Protein AF-A0A194VU53-F1 (afdb_monomer)

Secondary structure (DSSP, 8-state):
-----HHHHHTT-SEEEEETTEEEEEE---TTSSBHHHHHHHHHHHEE--PPTT-EEEEEE--SS------EE--TT--SBPPPPSS-EEEEEEEE-TTT---SS---TT-TTEEEPP-PEEP--GGGS-TTPPP---TTSPPP---------------------------TTS--PPPPP---HHHHHHHHHHHHHHHHH-TT-TTTTS-TTTS--B-SSTTSB-TT-----SSPPP-

Foldseek 3Di:
DPDCDPVNVVVQFLEFEDQPPDGPDGDQDDDQPDFLLRVLVVCVQFFDFDDDPQKFKWWAWPDPDPPFDAIGTSDNPGSHGDDHDPGHTYTYIWIFHPVQDPDPGHDDCPRPRTGGGDNTDTDPDVVPDDVVDDDPDPPPDDDDDDPDDDDDDDDDDDDDDDDDDDDPDCDPPDPPDPDPDDDDPVVVVVCVVCVLVCLLVVPPDPDSQADPPPRDQHRPDPDGHHPPDDDDDPDDDDD

Radius of gyration: 28.96 Å; Cα contacts (8 Å, |Δi|>4): 280; chains: 1; bounding box: 75×40×83 Å

Sequence (239 aa):
MTTITGAARSNSWNVQLFIENKAIAGVFQRSDLLTIADLAHELDLCFIIDKSDGWQMALLPRATEPADRSLIILDHQGETPLPTPSKVDQYTLVFHSSSQCKTRGRHTLEDSCIRYMETPARRADPRYLEIGEQSPAFQGVPPMRKKRRSSSSSTKSWNSSPSSPAKMDDNPDEPRLPRPDIIHPEQARRLINDFRDNVSASPGTLYTNTCVFTGQGRSWFSGGPGPGLQAAHIIPRIH

Structure (mmCIF, N/CA/C/O backbone):
data_AF-A0A194VU53-F1
#
_entry.id   AF-A0A194VU53-F1
#
loop_
_atom_site.group_PDB
_atom_site.id
_atom_site.type_symbol
_atom_site.label_atom_id
_atom_site.label_alt_id
_atom_site.label_comp_id
_atom_site.label_asym_id
_atom_site.label_entity_id
_atom_site.label_seq_id
_atom_site.pdbx_PDB_ins_code
_atom_site.Cartn_x
_atom_site.Cartn_y
_atom_site.Cartn_z
_atom_site.occupancy
_atom_site.B_iso_or_equiv
_atom_site.auth_seq_id
_atom_site.auth_comp_id
_atom_site.auth_asym_id
_atom_site.auth_atom_id
_atom_site.pdbx_PDB_model_num
ATOM 1 N N . MET A 1 1 ? 20.413 0.441 -19.838 1.00 46.75 1 MET A N 1
ATOM 2 C CA . MET A 1 1 ? 19.170 -0.084 -19.226 1.00 46.75 1 MET A CA 1
ATOM 3 C C . MET A 1 1 ? 18.707 0.927 -18.189 1.00 46.75 1 MET A C 1
ATOM 5 O O . MET A 1 1 ? 19.362 1.055 -17.166 1.00 46.75 1 MET A O 1
ATOM 9 N N . THR A 1 2 ? 17.653 1.694 -18.467 1.00 48.66 2 THR A N 1
ATOM 10 C CA . THR A 1 2 ? 17.062 2.638 -17.508 1.00 48.66 2 THR A CA 1
ATOM 11 C C . THR A 1 2 ? 16.228 1.861 -16.486 1.00 48.66 2 THR A C 1
ATOM 13 O O . THR A 1 2 ? 15.141 1.360 -16.782 1.00 48.66 2 THR A O 1
ATOM 16 N N . THR A 1 3 ? 16.792 1.671 -15.294 1.00 59.12 3 THR A N 1
ATOM 17 C CA . THR A 1 3 ? 16.160 0.970 -14.171 1.00 59.12 3 THR A CA 1
ATOM 18 C C . THR A 1 3 ? 14.941 1.759 -13.697 1.00 59.12 3 THR A C 1
ATOM 20 O O . THR A 1 3 ? 15.029 2.968 -13.486 1.00 59.12 3 THR A O 1
ATOM 23 N N . ILE A 1 4 ? 13.789 1.096 -13.525 1.00 63.75 4 ILE A N 1
ATOM 24 C CA . ILE A 1 4 ? 12.622 1.737 -12.903 1.00 63.75 4 ILE A CA 1
ATOM 25 C C . ILE A 1 4 ? 13.024 2.131 -11.482 1.00 63.75 4 ILE A C 1
ATOM 27 O O . ILE A 1 4 ? 13.312 1.267 -10.652 1.00 63.75 4 ILE A O 1
ATOM 31 N N . THR A 1 5 ? 13.049 3.433 -11.210 1.00 75.56 5 THR A N 1
ATOM 32 C CA . THR A 1 5 ? 13.445 3.952 -9.902 1.00 75.56 5 THR A CA 1
ATOM 33 C C . THR A 1 5 ? 12.379 3.642 -8.851 1.00 75.56 5 THR A C 1
ATOM 35 O O . THR A 1 5 ? 11.196 3.467 -9.159 1.00 75.56 5 THR A O 1
ATOM 38 N N . GLY A 1 6 ? 12.778 3.614 -7.576 1.00 73.88 6 GLY A N 1
ATOM 39 C CA . GLY A 1 6 ? 11.829 3.497 -6.464 1.00 73.88 6 GLY A CA 1
ATOM 40 C C . GLY A 1 6 ? 10.747 4.585 -6.495 1.00 73.88 6 GLY A C 1
ATOM 41 O O . GLY A 1 6 ? 9.581 4.281 -6.268 1.00 73.88 6 GLY A O 1
ATOM 42 N N . ALA A 1 7 ? 11.112 5.814 -6.877 1.00 74.94 7 ALA A N 1
ATOM 43 C CA . ALA A 1 7 ? 10.181 6.936 -7.005 1.00 74.94 7 ALA A CA 1
ATOM 44 C C . ALA A 1 7 ? 9.135 6.723 -8.116 1.00 74.94 7 ALA A C 1
ATOM 46 O O . ALA A 1 7 ? 7.951 7.003 -7.931 1.00 74.94 7 ALA A O 1
ATOM 47 N N . ALA A 1 8 ? 9.546 6.178 -9.266 1.00 75.31 8 ALA A N 1
ATOM 48 C CA . ALA A 1 8 ? 8.608 5.842 -10.335 1.00 75.31 8 ALA A CA 1
ATOM 49 C C . ALA A 1 8 ? 7.615 4.752 -9.891 1.00 75.31 8 ALA A C 1
ATOM 51 O O . ALA A 1 8 ? 6.427 4.843 -10.196 1.00 75.31 8 ALA A O 1
ATOM 52 N N . ARG A 1 9 ? 8.079 3.757 -9.118 1.00 77.12 9 ARG A N 1
ATOM 53 C CA . ARG A 1 9 ? 7.207 2.726 -8.530 1.00 77.12 9 ARG A CA 1
ATOM 54 C C . ARG A 1 9 ? 6.243 3.304 -7.497 1.00 77.12 9 ARG A C 1
ATOM 56 O O . ARG A 1 9 ? 5.062 2.976 -7.557 1.00 77.12 9 ARG A O 1
ATOM 63 N N . SER A 1 10 ? 6.692 4.189 -6.607 1.00 83.19 10 SER A N 1
ATOM 64 C CA . SER A 1 10 ? 5.806 4.790 -5.599 1.00 83.19 10 SER A CA 1
ATOM 65 C C . SER A 1 10 ? 4.709 5.658 -6.208 1.00 83.19 10 SER A C 1
ATOM 67 O O . SER A 1 10 ? 3.580 5.659 -5.728 1.00 83.19 10 SER A O 1
ATOM 69 N N . ASN A 1 11 ? 5.002 6.327 -7.326 1.00 83.75 11 ASN A N 1
ATOM 70 C CA . ASN A 1 11 ? 4.001 7.087 -8.080 1.00 83.75 11 ASN A CA 1
ATOM 71 C C . ASN A 1 11 ? 2.947 6.194 -8.749 1.00 83.75 11 ASN A C 1
ATOM 73 O O . ASN A 1 11 ? 1.940 6.701 -9.231 1.00 83.75 11 ASN A O 1
ATOM 77 N N . SER A 1 12 ? 3.171 4.876 -8.784 1.00 84.44 12 SER A N 1
ATOM 78 C CA . SER A 1 12 ? 2.238 3.901 -9.340 1.00 84.44 12 SER A CA 1
ATOM 79 C C . SER A 1 12 ? 1.333 3.228 -8.294 1.00 84.44 12 SER A C 1
ATOM 81 O O . SER A 1 12 ? 0.576 2.327 -8.646 1.00 84.44 12 SER A O 1
ATOM 83 N N . TRP A 1 13 ? 1.350 3.659 -7.033 1.00 93.00 13 TRP A N 1
ATOM 84 C CA . TRP A 1 13 ? 0.422 3.157 -6.016 1.00 93.00 13 TRP A CA 1
ATOM 85 C C . TRP A 1 13 ? -0.923 3.882 -6.048 1.00 93.00 13 TRP A C 1
ATOM 87 O O . TRP A 1 13 ? -0.969 5.100 -5.880 1.00 93.00 13 TRP A O 1
ATOM 97 N N . ASN A 1 14 ? -2.018 3.135 -6.185 1.00 93.56 14 ASN A N 1
ATOM 98 C CA . ASN A 1 14 ? -3.373 3.665 -5.997 1.00 93.56 14 ASN A CA 1
ATOM 99 C C . ASN A 1 14 ? -3.932 3.373 -4.590 1.00 93.56 14 ASN A C 1
ATOM 101 O O . ASN A 1 14 ? -4.956 3.935 -4.217 1.00 93.56 14 ASN A O 1
ATOM 105 N N . VAL A 1 15 ? -3.237 2.563 -3.787 1.00 95.19 15 VAL A N 1
ATOM 106 C CA . VAL A 1 15 ? -3.469 2.408 -2.347 1.00 95.19 15 VAL A CA 1
ATOM 107 C C . VAL A 1 15 ? -2.199 2.828 -1.615 1.00 95.19 15 VAL A C 1
ATOM 109 O O . VAL A 1 15 ? -1.142 2.223 -1.794 1.00 95.19 15 VAL A O 1
ATOM 112 N N . GLN A 1 16 ? -2.288 3.875 -0.800 1.00 95.94 16 GLN A N 1
ATOM 113 C CA . GLN A 1 16 ? -1.155 4.438 -0.067 1.00 95.94 16 GLN A CA 1
ATOM 114 C C . GLN A 1 16 ? -1.308 4.211 1.434 1.00 95.94 16 GLN A C 1
ATOM 116 O O . GLN A 1 16 ? -2.352 4.510 2.015 1.00 95.94 16 GLN A O 1
ATOM 121 N N . LEU A 1 17 ? -0.242 3.716 2.061 1.00 96.88 17 LEU A N 1
ATOM 122 C CA . LEU A 1 17 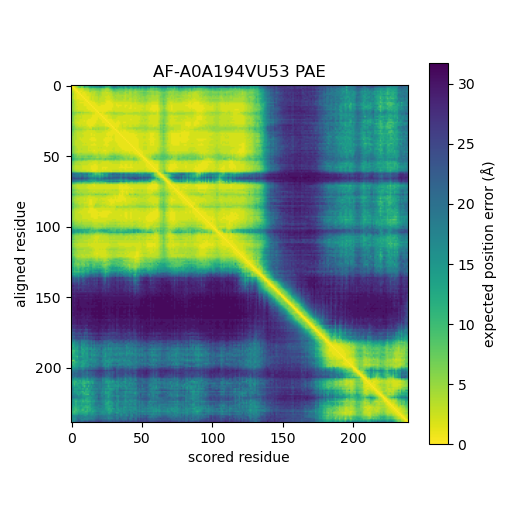? -0.197 3.402 3.483 1.00 96.88 17 LEU A CA 1
ATOM 123 C C . LEU A 1 17 ? 0.667 4.428 4.208 1.00 96.88 17 LEU A C 1
ATOM 125 O O . LEU A 1 17 ? 1.842 4.630 3.880 1.00 96.88 17 LEU A O 1
ATOM 129 N N . PHE A 1 18 ? 0.077 5.070 5.203 1.00 96.81 18 PHE A N 1
ATOM 130 C CA . PHE A 1 18 ? 0.683 6.136 5.977 1.00 96.81 18 PHE A CA 1
ATOM 131 C C . PHE A 1 18 ? 0.889 5.713 7.418 1.00 96.81 18 PHE A C 1
ATOM 133 O O . PHE A 1 18 ? 0.049 5.045 8.010 1.00 96.81 18 PHE A O 1
ATOM 140 N N . ILE A 1 19 ? 1.979 6.192 7.995 1.00 95.12 19 ILE A N 1
ATOM 141 C CA . ILE A 1 19 ? 2.106 6.338 9.438 1.00 95.12 19 ILE A CA 1
ATOM 142 C C . ILE A 1 19 ? 2.206 7.834 9.687 1.00 95.12 19 ILE A C 1
ATOM 144 O O . ILE A 1 19 ? 3.014 8.518 9.050 1.00 95.12 19 ILE A O 1
ATOM 148 N N . GLU A 1 20 ? 1.317 8.347 10.535 1.00 89.88 20 GLU A N 1
ATOM 149 C CA . GLU A 1 20 ? 1.105 9.784 10.714 1.00 89.88 20 GLU A CA 1
ATOM 150 C C . GLU A 1 20 ? 0.852 10.478 9.357 1.00 89.88 20 GLU A C 1
ATOM 152 O O . GLU A 1 20 ? -0.153 10.227 8.689 1.00 89.88 20 GLU A O 1
ATOM 157 N N . ASN A 1 21 ? 1.783 11.325 8.910 1.00 91.44 21 ASN A N 1
ATOM 158 C CA . ASN A 1 21 ? 1.706 12.063 7.651 1.00 91.44 21 ASN A CA 1
ATOM 159 C C . ASN A 1 21 ? 2.696 11.576 6.587 1.00 91.44 21 ASN A C 1
ATOM 161 O O . ASN A 1 21 ? 2.792 12.180 5.519 1.00 91.44 21 ASN A O 1
ATOM 165 N N . LYS A 1 22 ? 3.413 10.477 6.837 1.00 93.69 22 LYS A N 1
ATOM 166 C CA . LYS A 1 22 ? 4.425 9.945 5.923 1.00 93.69 22 LYS A CA 1
ATOM 167 C C . LYS A 1 22 ? 3.933 8.669 5.249 1.00 93.69 22 LYS A C 1
ATOM 169 O O . LYS A 1 22 ? 3.609 7.696 5.922 1.00 93.69 22 LYS A O 1
ATOM 174 N N . ALA A 1 23 ? 3.921 8.659 3.916 1.00 94.25 23 ALA A N 1
ATOM 175 C CA . ALA A 1 23 ? 3.690 7.436 3.153 1.00 94.25 23 ALA A CA 1
ATOM 176 C C . ALA A 1 23 ? 4.887 6.495 3.350 1.00 94.25 23 ALA A C 1
ATOM 178 O O . ALA A 1 23 ? 6.022 6.847 3.016 1.00 94.25 23 ALA A O 1
ATOM 179 N N . ILE A 1 24 ? 4.645 5.317 3.919 1.00 94.31 24 ILE A N 1
ATOM 180 C CA . ILE A 1 24 ? 5.694 4.329 4.210 1.00 94.31 24 ILE A CA 1
ATOM 181 C C . ILE A 1 24 ? 5.736 3.199 3.180 1.00 94.31 24 ILE A C 1
ATOM 183 O O . ILE A 1 24 ? 6.808 2.642 2.926 1.00 94.31 24 ILE A O 1
ATOM 187 N N . ALA A 1 25 ? 4.585 2.900 2.578 1.00 95.31 25 ALA A N 1
ATOM 188 C CA . ALA A 1 25 ? 4.371 1.831 1.618 1.00 95.31 25 ALA A CA 1
ATOM 189 C C . ALA A 1 25 ? 3.144 2.141 0.750 1.00 95.31 25 ALA A C 1
ATOM 191 O O . ALA A 1 25 ? 2.360 3.050 1.036 1.00 95.31 25 ALA A O 1
ATOM 192 N N . GLY A 1 26 ? 2.961 1.355 -0.298 1.00 95.44 26 GLY A N 1
ATOM 193 C CA . GLY A 1 26 ? 1.752 1.379 -1.097 1.00 95.44 26 GLY A CA 1
ATOM 194 C C . GLY A 1 26 ? 1.740 0.236 -2.091 1.00 95.44 26 GLY A C 1
ATOM 195 O O . GLY A 1 26 ? 2.761 -0.411 -2.336 1.00 95.44 26 GLY A O 1
ATOM 196 N N . VAL A 1 27 ? 0.561 -0.014 -2.637 1.00 95.44 27 VAL A N 1
ATOM 197 C CA . VAL A 1 27 ? 0.327 -1.068 -3.618 1.00 95.44 27 VAL A CA 1
ATOM 198 C C . VAL A 1 27 ? -0.518 -0.536 -4.764 1.00 95.44 27 VAL A C 1
ATOM 200 O O . VAL A 1 27 ? -1.186 0.498 -4.662 1.00 95.44 27 VAL A O 1
ATOM 203 N N . PHE A 1 28 ? -0.455 -1.245 -5.885 1.00 93.44 28 PHE A N 1
ATOM 204 C CA . PHE A 1 28 ? -1.407 -1.074 -6.966 1.00 93.44 28 PHE A CA 1
ATOM 205 C C . PHE A 1 28 ? -2.457 -2.179 -6.858 1.00 93.44 28 PHE A C 1
ATOM 207 O O . PHE A 1 28 ? -2.117 -3.349 -7.006 1.00 93.44 28 PHE A O 1
ATOM 214 N N . GLN A 1 29 ? -3.709 -1.806 -6.610 1.00 94.25 29 GLN A N 1
ATOM 215 C CA . GLN A 1 29 ? -4.839 -2.721 -6.511 1.00 94.25 29 GLN A CA 1
ATOM 216 C C . GLN A 1 29 ? -5.796 -2.540 -7.686 1.00 94.25 29 GLN A C 1
ATOM 218 O O . GLN A 1 29 ? -6.222 -1.425 -7.995 1.00 94.25 29 GLN A O 1
ATOM 223 N N . ARG A 1 30 ? -6.161 -3.646 -8.334 1.00 93.25 30 ARG A N 1
ATOM 224 C CA . ARG A 1 30 ? -7.159 -3.675 -9.406 1.00 93.25 30 ARG A CA 1
ATOM 225 C C . ARG A 1 30 ? -7.928 -4.987 -9.353 1.00 93.25 30 ARG A C 1
ATOM 227 O O . ARG A 1 30 ? -7.308 -6.043 -9.369 1.00 93.25 30 ARG A O 1
ATOM 234 N N . SER A 1 31 ? -9.254 -4.904 -9.387 1.00 92.38 31 SER A N 1
ATOM 235 C CA . SER A 1 31 ? -10.133 -6.071 -9.271 1.00 92.38 31 SER A CA 1
ATOM 236 C C . SER A 1 31 ? -9.829 -6.853 -7.980 1.00 92.38 31 SER A C 1
ATOM 238 O O . SER A 1 31 ? -9.936 -6.291 -6.892 1.00 92.38 31 SER A O 1
ATOM 240 N N . ASP A 1 32 ? -9.439 -8.116 -8.102 1.00 92.81 32 ASP A N 1
ATOM 241 C CA . ASP A 1 32 ? -9.110 -9.078 -7.051 1.00 92.81 32 ASP A CA 1
ATOM 242 C C . ASP A 1 32 ? -7.605 -9.404 -7.008 1.00 92.81 32 ASP A C 1
ATOM 244 O O . ASP A 1 32 ? -7.214 -10.455 -6.515 1.00 92.81 32 ASP A O 1
ATOM 248 N N . LEU A 1 33 ? -6.753 -8.503 -7.521 1.00 93.00 33 LEU A N 1
ATOM 249 C CA . LEU A 1 33 ? -5.312 -8.744 -7.665 1.00 93.00 33 LEU A CA 1
ATOM 250 C C . LEU A 1 33 ? -4.608 -9.090 -6.345 1.00 93.00 33 LEU A C 1
ATOM 252 O O . LEU A 1 33 ? -3.782 -9.996 -6.329 1.00 93.00 33 LEU A O 1
ATOM 256 N N . LEU A 1 34 ? -4.885 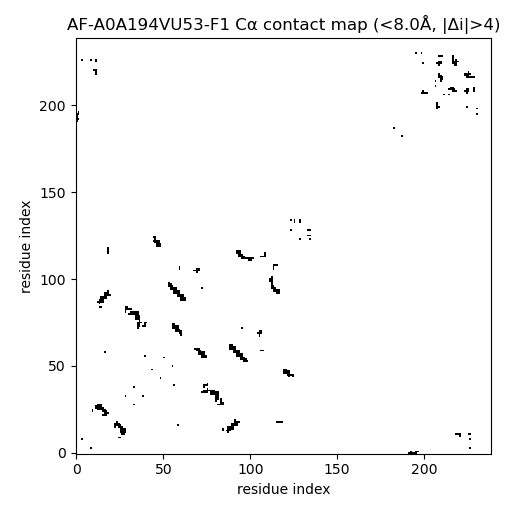-8.337 -5.279 1.00 96.75 34 LEU A N 1
ATOM 257 C CA . LEU A 1 34 ? -4.358 -8.590 -3.938 1.00 96.75 34 LEU A CA 1
ATOM 258 C C . LEU A 1 34 ? -5.501 -8.862 -2.969 1.00 96.75 34 LEU A C 1
ATOM 260 O O . LEU A 1 34 ? -6.505 -8.139 -2.965 1.00 96.75 34 LEU A O 1
ATOM 264 N N . THR A 1 35 ? -5.308 -9.855 -2.110 1.00 97.56 35 THR A N 1
ATOM 265 C CA . THR A 1 35 ? -6.135 -10.102 -0.928 1.00 97.56 35 THR A CA 1
ATOM 266 C C . THR A 1 35 ? -5.616 -9.326 0.284 1.00 97.56 35 THR A C 1
ATOM 268 O O . THR A 1 35 ? -4.526 -8.742 0.271 1.00 97.56 35 THR A O 1
ATOM 271 N N . ILE A 1 36 ? -6.406 -9.299 1.358 1.00 97.25 36 ILE A N 1
ATOM 272 C CA . ILE A 1 36 ? -5.962 -8.765 2.651 1.00 97.25 36 ILE A CA 1
ATOM 273 C C . ILE A 1 36 ? -4.766 -9.567 3.184 1.00 97.25 36 ILE A C 1
ATOM 275 O O . ILE A 1 36 ? -3.804 -8.964 3.668 1.00 97.25 36 ILE A O 1
ATOM 279 N N . ALA A 1 37 ? -4.801 -10.896 3.056 1.00 97.19 37 ALA A N 1
ATOM 280 C CA . ALA A 1 37 ? -3.721 -11.781 3.478 1.00 97.19 37 ALA A CA 1
ATOM 281 C C . ALA A 1 37 ? -2.405 -11.485 2.746 1.00 97.19 37 ALA A C 1
ATOM 283 O O . ALA A 1 37 ? -1.357 -11.407 3.393 1.00 97.19 37 ALA A O 1
ATOM 284 N N . ASP A 1 38 ? -2.459 -11.245 1.430 1.00 97.06 38 ASP A N 1
ATOM 285 C CA . ASP A 1 38 ? -1.277 -10.884 0.635 1.00 97.06 38 ASP A CA 1
ATOM 286 C C . ASP A 1 38 ? -0.644 -9.591 1.156 1.00 97.06 38 ASP A C 1
ATOM 288 O O . ASP A 1 38 ? 0.560 -9.531 1.406 1.00 97.06 38 ASP A O 1
ATOM 292 N N . LEU A 1 39 ? -1.463 -8.558 1.390 1.00 97.31 39 LEU A N 1
ATOM 293 C CA . LEU A 1 39 ? -0.973 -7.285 1.912 1.00 97.31 39 LEU A CA 1
ATOM 294 C C . LEU A 1 39 ? -0.381 -7.434 3.321 1.00 97.31 39 LEU A C 1
ATOM 296 O O . LEU A 1 39 ? 0.671 -6.863 3.607 1.00 97.31 39 LEU A O 1
ATOM 300 N N . ALA A 1 40 ? -1.034 -8.204 4.195 1.00 96.94 40 ALA A N 1
ATOM 301 C CA . ALA A 1 40 ? -0.541 -8.478 5.542 1.00 96.94 40 ALA A CA 1
ATOM 302 C C . ALA A 1 40 ? 0.820 -9.194 5.507 1.00 96.94 40 ALA A C 1
ATOM 304 O O . ALA A 1 40 ? 1.740 -8.819 6.237 1.00 96.94 40 ALA A O 1
ATOM 305 N N . HIS A 1 41 ? 0.967 -10.191 4.629 1.00 95.31 41 HIS A N 1
ATOM 306 C CA . HIS A 1 41 ? 2.213 -10.927 4.449 1.00 95.31 41 HIS A CA 1
ATOM 307 C C . HIS A 1 41 ? 3.338 -10.027 3.927 1.00 95.31 41 HIS A C 1
ATOM 309 O O . HIS A 1 41 ? 4.418 -9.998 4.514 1.00 95.31 41 HIS A O 1
ATOM 315 N N . GLU A 1 42 ? 3.087 -9.243 2.877 1.00 94.19 42 GLU A N 1
ATOM 316 C CA . GLU A 1 42 ? 4.094 -8.346 2.298 1.00 94.19 42 GLU A CA 1
ATOM 317 C C . GLU A 1 42 ? 4.578 -7.287 3.300 1.00 94.19 42 GLU A C 1
ATOM 319 O O . GLU A 1 42 ? 5.774 -6.992 3.363 1.00 94.19 42 GLU A O 1
ATOM 324 N N . LEU A 1 43 ? 3.688 -6.742 4.137 1.00 94.81 43 LEU A N 1
ATOM 325 C CA . LEU A 1 43 ? 4.086 -5.804 5.191 1.00 94.81 43 LEU A CA 1
ATOM 326 C C . LEU A 1 43 ? 4.997 -6.463 6.236 1.00 94.81 43 LEU A C 1
ATOM 328 O O . LEU A 1 43 ? 6.013 -5.875 6.606 1.00 94.81 43 LEU A O 1
ATOM 332 N N . ASP A 1 44 ? 4.700 -7.694 6.651 1.00 93.62 44 ASP A N 1
ATOM 333 C CA . ASP A 1 44 ? 5.543 -8.453 7.584 1.00 93.62 44 ASP A CA 1
ATOM 334 C C . ASP A 1 44 ? 6.900 -8.851 6.984 1.00 93.62 44 ASP A C 1
ATOM 336 O O . ASP A 1 44 ? 7.869 -9.070 7.719 1.00 93.62 44 ASP A O 1
ATOM 340 N N . LEU A 1 45 ? 6.992 -8.956 5.657 1.00 90.62 45 LEU A N 1
ATOM 341 C CA . LEU A 1 45 ? 8.254 -9.166 4.951 1.00 90.62 45 LEU A CA 1
ATOM 342 C C . LEU A 1 45 ? 9.068 -7.877 4.829 1.00 90.62 45 LEU A C 1
ATOM 344 O O . LEU A 1 45 ? 10.293 -7.917 4.950 1.00 90.62 45 LEU A O 1
ATOM 348 N N . CYS A 1 46 ? 8.404 -6.742 4.612 1.00 90.94 46 CYS A N 1
ATOM 349 C CA . CYS A 1 46 ? 9.054 -5.453 4.387 1.00 90.94 46 CYS A CA 1
ATOM 350 C C . CYS A 1 46 ? 9.458 -4.734 5.680 1.00 90.94 46 CYS A C 1
ATOM 352 O O . CYS A 1 46 ? 10.368 -3.899 5.660 1.00 90.94 46 CYS A O 1
ATOM 354 N N . PHE A 1 47 ? 8.796 -5.028 6.800 1.00 93.94 47 PHE A N 1
ATOM 355 C CA . PHE A 1 47 ? 8.931 -4.268 8.038 1.00 93.94 47 PHE A CA 1
ATOM 356 C C . PHE A 1 47 ? 9.197 -5.163 9.256 1.00 93.94 47 PHE A C 1
ATOM 358 O O . PHE A 1 47 ? 8.797 -6.324 9.334 1.00 93.94 47 PHE A O 1
ATOM 365 N N . ILE A 1 48 ? 9.919 -4.614 10.230 1.00 93.50 48 ILE A N 1
ATOM 366 C CA . ILE A 1 48 ? 10.048 -5.173 11.577 1.00 93.50 48 ILE A CA 1
ATOM 367 C C . ILE A 1 48 ? 9.013 -4.450 12.432 1.00 93.50 48 ILE A C 1
ATOM 369 O O . ILE A 1 48 ? 9.113 -3.240 12.630 1.00 93.50 48 ILE A O 1
ATOM 373 N N . ILE A 1 49 ? 7.992 -5.188 12.861 1.00 93.12 49 ILE A N 1
ATOM 374 C CA . ILE A 1 49 ? 6.814 -4.644 13.533 1.00 93.12 49 ILE A CA 1
ATOM 375 C C . ILE A 1 49 ? 6.704 -5.306 14.902 1.00 93.12 49 ILE A C 1
ATOM 377 O O . ILE A 1 49 ? 6.474 -6.513 14.990 1.00 93.12 49 ILE A O 1
ATOM 381 N N . ASP A 1 50 ? 6.833 -4.509 15.961 1.00 91.19 50 ASP A N 1
ATOM 382 C CA . ASP A 1 50 ? 6.691 -4.977 17.339 1.00 91.19 50 ASP A CA 1
ATOM 383 C C . ASP A 1 50 ? 5.205 -5.118 17.691 1.00 91.19 50 ASP A C 1
ATOM 385 O O . ASP A 1 50 ? 4.547 -4.195 18.181 1.00 91.19 50 ASP A O 1
ATOM 389 N N . LYS A 1 51 ? 4.646 -6.292 17.384 1.00 87.38 51 LYS A N 1
ATOM 390 C CA . LYS A 1 51 ? 3.251 -6.629 17.687 1.00 87.38 51 LYS A CA 1
ATOM 391 C C . LYS A 1 51 ? 3.134 -6.979 19.174 1.00 87.38 51 LYS A C 1
ATOM 393 O O . LYS A 1 51 ? 3.783 -7.902 19.654 1.00 87.38 51 LYS A O 1
ATOM 398 N N . SER A 1 52 ? 2.306 -6.237 19.908 1.00 90.62 52 SER A N 1
ATOM 399 C CA . SER A 1 52 ? 1.904 -6.616 21.270 1.00 90.62 52 SER A CA 1
ATOM 400 C C . SER A 1 52 ? 0.832 -7.711 21.215 1.00 90.62 52 SER A C 1
ATOM 402 O O . SER A 1 52 ? 0.006 -7.710 20.301 1.00 90.62 52 SER A O 1
ATOM 404 N N . ASP A 1 53 ? 0.801 -8.608 22.202 1.00 90.06 53 ASP A N 1
ATOM 405 C CA . ASP A 1 53 ? -0.199 -9.681 22.263 1.00 90.06 53 ASP A CA 1
ATOM 406 C C . ASP A 1 53 ? -1.633 -9.127 22.179 1.00 90.06 53 ASP A C 1
ATOM 408 O O . ASP A 1 53 ? -2.001 -8.176 22.873 1.00 90.06 53 ASP A O 1
ATOM 412 N N . GLY A 1 54 ? -2.452 -9.717 21.303 1.00 91.44 54 GLY A N 1
ATOM 413 C CA . GLY A 1 54 ? -3.852 -9.318 21.103 1.00 91.44 54 GLY A CA 1
ATOM 414 C C . GLY A 1 54 ? -4.071 -8.053 20.260 1.00 91.44 54 GLY A C 1
ATOM 415 O O . GLY A 1 54 ? -5.210 -7.585 20.170 1.00 91.44 54 GLY A O 1
ATOM 416 N N . TRP A 1 55 ? -3.018 -7.512 19.638 1.00 95.31 55 TRP A N 1
ATOM 417 C CA . TRP A 1 55 ? -3.103 -6.416 18.670 1.00 95.31 55 TRP A CA 1
ATOM 418 C C . TRP A 1 55 ? -2.789 -6.904 17.257 1.00 95.31 55 TRP A C 1
ATOM 420 O O . TRP A 1 55 ? -1.806 -7.605 17.021 1.00 95.31 55 TRP A O 1
ATOM 430 N N . GLN A 1 56 ? -3.620 -6.502 16.301 1.00 95.44 56 GLN A N 1
ATOM 431 C CA . GLN A 1 56 ? -3.472 -6.833 14.886 1.00 95.44 56 GLN A CA 1
ATOM 432 C C . GLN A 1 56 ? -3.285 -5.561 14.074 1.00 95.44 56 GLN A C 1
ATOM 434 O O . GLN A 1 56 ? -3.783 -4.502 14.448 1.00 95.44 56 GLN A O 1
ATOM 439 N N . MET A 1 57 ? -2.564 -5.643 12.960 1.00 96.94 57 MET A N 1
ATOM 440 C CA . MET A 1 57 ? -2.461 -4.496 12.063 1.00 96.94 57 MET A CA 1
ATOM 441 C C . MET A 1 57 ? -3.801 -4.255 11.373 1.00 96.94 57 MET A C 1
ATOM 443 O O . MET A 1 57 ? -4.534 -5.194 11.063 1.00 96.94 57 MET A O 1
ATOM 447 N N . ALA A 1 58 ? -4.113 -2.996 11.110 1.00 97.00 58 ALA A N 1
ATOM 448 C CA . ALA A 1 58 ? -5.312 -2.613 10.394 1.00 97.00 58 ALA A CA 1
ATOM 449 C C . ALA A 1 58 ? -5.077 -1.351 9.558 1.00 97.00 58 ALA A C 1
ATOM 451 O O . ALA A 1 58 ? -4.191 -0.542 9.846 1.00 97.00 58 ALA A O 1
ATOM 452 N N . LEU A 1 59 ? -5.889 -1.189 8.517 1.00 96.44 59 LEU A N 1
ATOM 453 C CA . LEU A 1 59 ? -5.926 -0.001 7.679 1.00 96.44 59 LEU A CA 1
ATOM 454 C C . LEU A 1 59 ? -7.123 0.850 8.076 1.00 96.44 59 LEU A C 1
ATOM 456 O O . LEU A 1 59 ? -8.276 0.452 7.883 1.00 96.44 59 LEU A O 1
ATOM 460 N N . LEU A 1 60 ? -6.841 2.039 8.597 1.00 95.00 60 LEU A N 1
ATOM 461 C CA . LEU A 1 60 ? -7.850 3.041 8.891 1.00 95.00 60 LEU A CA 1
ATOM 462 C C . LEU A 1 60 ? -7.925 4.047 7.731 1.00 95.00 60 LEU A C 1
ATOM 464 O O . LEU A 1 60 ? -6.926 4.709 7.450 1.00 95.00 60 LEU A O 1
ATOM 468 N N . PRO A 1 61 ? -9.062 4.185 7.028 1.00 94.06 61 PRO A N 1
ATOM 469 C CA . PRO A 1 61 ? -9.191 5.148 5.934 1.00 94.06 61 PRO A CA 1
ATOM 470 C C . PRO A 1 61 ? -8.899 6.589 6.391 1.00 94.06 61 PRO A C 1
ATOM 472 O O . PRO A 1 61 ? -9.427 7.035 7.403 1.00 94.06 61 PRO A O 1
ATOM 475 N N . ARG A 1 62 ? -8.110 7.352 5.619 1.00 91.44 62 ARG A N 1
ATOM 476 C CA . ARG A 1 62 ? -7.817 8.783 5.879 1.00 91.44 62 ARG A CA 1
ATOM 477 C C . ARG A 1 62 ? -8.818 9.749 5.237 1.00 91.44 62 ARG A C 1
ATOM 479 O O . ARG A 1 62 ? -8.557 10.948 5.194 1.00 91.44 62 ARG A O 1
ATOM 486 N N . ALA A 1 63 ? -9.899 9.234 4.650 1.00 77.44 63 ALA A N 1
ATOM 487 C CA . ALA A 1 63 ? -10.774 10.003 3.772 1.00 77.44 63 ALA A CA 1
ATOM 488 C C . ALA A 1 63 ? -11.274 11.305 4.426 1.00 77.44 63 ALA A C 1
ATOM 490 O O . ALA A 1 63 ? -11.729 11.314 5.565 1.00 77.44 63 ALA A O 1
ATOM 491 N N . THR A 1 64 ? -11.207 12.393 3.657 1.00 55.72 64 THR A N 1
ATOM 492 C CA . THR A 1 64 ? -11.766 13.717 3.981 1.00 55.72 64 THR A CA 1
ATOM 493 C C . THR A 1 64 ? -13.278 13.782 3.729 1.00 55.72 64 THR A C 1
ATOM 495 O O . THR A 1 64 ? -13.942 14.690 4.214 1.00 55.72 64 THR A O 1
ATOM 498 N N . GLU A 1 65 ? -13.817 12.812 2.985 1.00 59.91 65 GLU A N 1
ATOM 499 C CA . GLU A 1 65 ? -15.231 12.701 2.617 1.00 59.91 65 GLU A CA 1
ATOM 500 C C . GLU A 1 65 ? -15.889 11.529 3.369 1.00 59.91 65 GLU A C 1
ATOM 502 O O . GLU A 1 65 ? -15.285 10.454 3.464 1.00 59.91 65 GLU A O 1
ATOM 507 N N . PRO A 1 66 ? -17.126 11.684 3.877 1.00 49.00 66 PRO A N 1
ATOM 508 C CA . PRO A 1 66 ? -17.765 10.768 4.825 1.00 49.00 66 PRO A CA 1
ATOM 509 C C . PRO A 1 66 ? -18.371 9.527 4.148 1.00 49.00 66 PRO A C 1
ATOM 511 O O . PRO A 1 66 ? -19.517 9.155 4.409 1.00 49.00 66 PRO A O 1
ATOM 514 N N . ALA A 1 67 ? -17.616 8.868 3.270 1.00 55.16 67 ALA A N 1
ATOM 515 C CA . ALA A 1 67 ? -18.017 7.581 2.727 1.00 55.16 67 ALA A CA 1
ATOM 516 C C . ALA A 1 67 ? -17.699 6.466 3.731 1.00 55.16 67 ALA A C 1
ATOM 518 O O . ALA A 1 67 ? -16.644 6.451 4.357 1.00 55.16 67 ALA A O 1
ATOM 519 N N . ASP A 1 68 ? -18.648 5.545 3.842 1.00 62.78 68 ASP A N 1
ATOM 520 C CA . ASP A 1 68 ? -18.871 4.467 4.812 1.00 62.78 68 ASP A CA 1
ATOM 521 C C . ASP A 1 68 ? -17.762 3.398 4.925 1.00 62.78 68 ASP A C 1
ATOM 523 O O . ASP A 1 68 ? -18.018 2.197 4.963 1.00 62.78 68 ASP A O 1
ATOM 527 N N . ARG A 1 69 ? -16.495 3.807 4.905 1.00 69.50 69 ARG A N 1
ATOM 528 C CA . ARG A 1 69 ? -15.362 2.892 4.864 1.00 69.50 69 ARG A CA 1
ATOM 529 C C . ARG A 1 69 ? -15.029 2.433 6.275 1.00 69.50 69 ARG A C 1
ATOM 531 O O . ARG A 1 69 ? -14.590 3.214 7.117 1.00 69.50 69 ARG A O 1
ATOM 538 N N . SER A 1 70 ? -15.260 1.150 6.514 1.00 86.81 70 SER A N 1
ATOM 539 C CA . SER A 1 70 ? -14.891 0.465 7.743 1.00 86.81 70 SER A CA 1
ATOM 540 C C . SER A 1 70 ? -13.379 0.262 7.835 1.00 86.81 70 SER A C 1
ATOM 542 O O . SER A 1 70 ? -12.664 0.241 6.829 1.00 86.81 70 SER A O 1
ATOM 544 N N . LEU A 1 71 ? -12.904 0.073 9.064 1.00 93.06 71 LEU A N 1
ATOM 545 C CA . LEU A 1 71 ? -11.565 -0.430 9.346 1.00 93.06 71 LEU A CA 1
ATOM 546 C C . LEU A 1 71 ? -11.334 -1.755 8.601 1.00 93.06 71 LEU A C 1
ATOM 548 O O . LEU A 1 71 ? -12.208 -2.623 8.597 1.00 93.06 71 LEU A O 1
ATOM 552 N N . ILE A 1 72 ? -10.160 -1.921 7.993 1.00 95.25 72 ILE A N 1
ATOM 553 C CA . ILE A 1 72 ? -9.764 -3.178 7.345 1.00 95.25 72 ILE A CA 1
ATOM 554 C C . ILE A 1 72 ? -8.740 -3.862 8.245 1.00 95.25 72 ILE A C 1
ATOM 556 O O . ILE A 1 72 ? -7.619 -3.375 8.375 1.00 95.25 72 ILE A O 1
ATOM 560 N N . ILE A 1 73 ? -9.109 -4.976 8.874 1.00 96.19 73 ILE A N 1
ATOM 561 C CA . ILE A 1 73 ? -8.176 -5.765 9.687 1.00 96.19 73 ILE A CA 1
ATOM 562 C C . ILE A 1 73 ? -7.271 -6.557 8.743 1.00 96.19 73 ILE A C 1
ATOM 564 O O . ILE A 1 73 ? -7.764 -7.271 7.875 1.00 96.19 73 ILE A O 1
ATOM 568 N N . LEU A 1 74 ? -5.954 -6.423 8.906 1.00 96.50 74 LEU A N 1
ATOM 569 C CA . LEU A 1 74 ? -4.958 -7.142 8.115 1.00 96.50 74 LEU A CA 1
ATOM 570 C C . LEU A 1 74 ? -4.753 -8.546 8.687 1.00 96.50 74 LEU A C 1
ATOM 572 O O . LEU A 1 74 ? -3.790 -8.813 9.406 1.00 96.50 74 LEU A O 1
ATOM 576 N N . ASP A 1 75 ? -5.706 -9.423 8.388 1.00 94.06 75 ASP A N 1
ATOM 577 C CA . ASP A 1 75 ? -5.667 -10.834 8.758 1.00 94.06 75 ASP A CA 1
ATOM 578 C C . ASP A 1 75 ? -4.876 -11.651 7.725 1.00 94.06 75 ASP A C 1
ATOM 580 O O . ASP A 1 75 ? -5.155 -11.600 6.528 1.00 94.06 75 ASP A O 1
ATOM 584 N N . HIS A 1 76 ? -3.921 -12.453 8.196 1.00 93.88 76 HIS A N 1
ATOM 585 C CA . HIS A 1 76 ? -3.140 -13.371 7.361 1.00 93.88 76 HIS A CA 1
ATOM 586 C C . HIS A 1 76 ? -3.976 -14.509 6.760 1.00 93.88 76 HIS A C 1
ATOM 588 O O . HIS A 1 76 ? -3.506 -15.182 5.849 1.00 93.88 76 HIS A O 1
ATOM 594 N N . GLN A 1 77 ? -5.189 -14.738 7.265 1.00 95.38 77 GLN A N 1
ATOM 595 C CA . GLN A 1 77 ? -6.147 -15.703 6.716 1.00 95.38 77 GLN A CA 1
ATOM 596 C C . GLN A 1 77 ? -7.250 -15.025 5.886 1.00 95.38 77 GLN A C 1
ATOM 598 O O . GLN A 1 77 ? -8.163 -15.690 5.400 1.00 95.38 77 GLN A O 1
ATOM 603 N N . GLY A 1 78 ? -7.191 -13.699 5.722 1.00 91.75 78 GLY A N 1
ATOM 604 C CA . GLY A 1 78 ? -8.194 -12.930 4.998 1.00 91.75 78 GLY A CA 1
ATOM 605 C C . GLY A 1 78 ? -8.093 -13.104 3.484 1.00 91.75 78 GLY A C 1
ATOM 606 O O . GLY A 1 78 ? -7.368 -12.364 2.824 1.00 91.75 78 GLY A O 1
ATOM 607 N N . GLU A 1 79 ? -8.886 -14.018 2.924 1.00 95.31 79 GLU A N 1
ATOM 608 C CA . GLU A 1 79 ? -8.997 -14.233 1.468 1.00 95.31 79 GLU A CA 1
ATOM 609 C C . GLU A 1 79 ? -9.811 -13.143 0.749 1.00 95.31 79 GLU A C 1
ATOM 611 O O . GLU A 1 79 ? -9.882 -13.109 -0.479 1.00 95.31 79 GLU A O 1
ATOM 616 N N . THR A 1 80 ? -10.445 -12.229 1.489 1.00 96.00 80 THR A N 1
ATOM 617 C CA . THR A 1 80 ? -11.212 -11.145 0.872 1.00 96.00 80 THR A CA 1
ATOM 618 C C . THR A 1 80 ? -10.285 -10.224 0.074 1.00 96.00 80 THR A C 1
ATOM 620 O O . THR A 1 80 ? -9.231 -9.833 0.591 1.00 96.00 80 THR A O 1
ATOM 623 N N . PRO A 1 81 ? -10.670 -9.823 -1.151 1.00 96.44 81 PRO A N 1
ATOM 624 C CA . PRO A 1 81 ? -9.862 -8.927 -1.962 1.00 96.44 81 PRO A CA 1
ATOM 625 C C . PRO A 1 81 ? -9.720 -7.568 -1.275 1.00 96.44 81 PRO A C 1
ATOM 627 O O . PRO A 1 81 ? -10.667 -7.048 -0.676 1.00 96.44 81 PRO A O 1
ATOM 630 N N . LEU A 1 82 ? -8.541 -6.964 -1.399 1.00 95.31 82 LEU A N 1
ATOM 631 C CA . LEU A 1 82 ? -8.329 -5.585 -0.989 1.00 95.31 82 LEU A CA 1
ATOM 632 C C . LEU A 1 82 ? -9.251 -4.672 -1.826 1.00 95.31 82 LEU A C 1
ATOM 634 O O . LEU A 1 82 ? -9.331 -4.844 -3.050 1.00 95.31 82 LEU A O 1
ATOM 638 N N . PRO A 1 83 ? -9.949 -3.693 -1.223 1.00 93.75 83 PRO A N 1
ATOM 639 C CA . PRO A 1 83 ? -10.838 -2.811 -1.970 1.00 93.75 83 PRO A CA 1
ATOM 640 C C . PRO A 1 83 ? -10.112 -2.107 -3.121 1.00 93.75 83 PRO A C 1
ATOM 642 O O . PRO A 1 83 ? -9.064 -1.495 -2.924 1.00 93.75 83 PRO A O 1
ATOM 645 N N . THR A 1 84 ? -10.674 -2.182 -4.331 1.00 93.00 84 THR A N 1
ATOM 646 C CA . THR A 1 84 ? -10.128 -1.464 -5.490 1.00 93.00 84 THR A CA 1
ATOM 647 C C . THR A 1 84 ? -10.562 0.004 -5.442 1.00 93.00 84 THR A C 1
ATOM 649 O O . THR A 1 84 ? -11.765 0.279 -5.521 1.00 93.00 84 THR A O 1
ATOM 652 N N . PRO A 1 85 ? -9.624 0.962 -5.357 1.00 91.19 85 PRO A N 1
ATOM 653 C CA . PRO A 1 85 ? -9.959 2.379 -5.354 1.00 91.19 85 PRO A CA 1
ATOM 654 C C . PRO A 1 85 ? -10.371 2.849 -6.759 1.00 91.19 85 PRO A C 1
ATOM 656 O O . PRO A 1 85 ? -9.792 2.434 -7.764 1.00 91.19 85 PRO A O 1
ATOM 659 N N . SER A 1 86 ? -11.341 3.768 -6.848 1.00 87.69 86 SER A N 1
ATOM 660 C CA . SER A 1 86 ? -11.666 4.454 -8.115 1.00 87.69 86 SER A CA 1
ATOM 661 C C . SER A 1 86 ? -10.630 5.519 -8.498 1.00 87.69 86 SER A C 1
ATOM 663 O O . SER A 1 86 ? -10.510 5.884 -9.667 1.00 87.69 86 SER A O 1
ATOM 665 N N . LYS A 1 87 ? -9.897 6.031 -7.502 1.00 88.69 87 LYS A N 1
ATOM 666 C CA . LYS A 1 87 ? -8.801 6.999 -7.627 1.00 88.69 87 LYS A CA 1
ATOM 667 C C . LYS A 1 87 ? -7.608 6.503 -6.802 1.00 88.69 87 LYS A C 1
ATOM 669 O O . LYS A 1 87 ? -7.122 5.405 -7.044 1.00 88.69 87 LYS A O 1
ATOM 674 N N . VAL A 1 88 ? -7.161 7.299 -5.831 1.00 91.12 88 VAL A N 1
ATOM 675 C CA . VAL A 1 88 ? -6.138 6.935 -4.853 1.00 91.12 88 VAL A CA 1
ATOM 676 C C . VAL A 1 88 ? -6.793 6.898 -3.484 1.00 91.12 88 VAL A C 1
ATOM 678 O O . VAL A 1 88 ? -7.346 7.909 -3.051 1.00 91.12 88 VAL A O 1
ATOM 681 N N . ASP A 1 89 ? -6.710 5.756 -2.814 1.00 92.81 89 ASP A N 1
ATOM 682 C CA . ASP A 1 89 ? -7.132 5.624 -1.426 1.00 92.81 89 ASP A CA 1
ATOM 683 C C . ASP A 1 89 ? -5.922 5.712 -0.497 1.00 92.81 89 ASP A C 1
ATOM 685 O O . ASP A 1 89 ? -4.845 5.175 -0.770 1.00 92.81 89 ASP A O 1
ATOM 689 N N . GLN A 1 90 ? -6.109 6.420 0.613 1.00 94.88 90 GLN A N 1
ATOM 690 C CA . GLN A 1 90 ? -5.086 6.630 1.626 1.00 94.88 90 GLN A CA 1
ATOM 691 C C . GLN A 1 90 ? -5.553 6.027 2.942 1.00 94.88 90 GLN A C 1
ATOM 693 O O . GLN A 1 90 ? -6.666 6.300 3.398 1.00 94.88 90 GLN A O 1
ATOM 698 N N . TYR A 1 91 ? -4.681 5.246 3.565 1.00 95.94 91 TYR A N 1
ATOM 699 C CA . TYR A 1 91 ? -4.945 4.583 4.833 1.00 95.94 91 TYR A CA 1
ATOM 700 C C . TYR A 1 91 ? -3.847 4.907 5.836 1.00 95.94 91 TYR A C 1
ATOM 702 O O . TYR A 1 91 ? -2.671 4.935 5.480 1.00 95.94 91 TYR A O 1
ATOM 710 N N . THR A 1 92 ? -4.223 5.126 7.089 1.00 96.31 92 THR A N 1
ATOM 711 C CA . THR A 1 92 ? -3.305 5.111 8.223 1.00 96.31 92 THR A CA 1
ATOM 712 C C . THR A 1 92 ? -3.145 3.668 8.680 1.00 96.31 92 THR A C 1
ATOM 714 O O . THR A 1 92 ? -4.133 2.990 8.965 1.00 96.31 92 THR A O 1
ATOM 717 N N . LEU A 1 93 ? -1.906 3.196 8.742 1.00 97.12 93 LEU A N 1
ATOM 718 C CA . LEU A 1 93 ? -1.562 1.903 9.308 1.00 97.12 93 LEU A CA 1
ATOM 719 C C . LEU A 1 93 ? -1.585 2.021 10.837 1.00 97.12 93 LEU A C 1
ATOM 721 O O . LEU A 1 93 ? -0.851 2.820 11.422 1.00 97.12 93 LEU A O 1
ATOM 725 N N . VAL A 1 94 ? -2.456 1.249 11.476 1.00 96.69 94 VAL A N 1
ATOM 726 C CA . VAL A 1 94 ? -2.682 1.270 12.928 1.00 96.69 94 VAL A CA 1
ATOM 727 C C . VAL A 1 94 ? -2.666 -0.146 13.487 1.00 96.69 94 VAL A C 1
ATOM 729 O O . VAL A 1 94 ? -2.744 -1.124 12.743 1.00 96.69 94 VAL A O 1
ATOM 732 N N . PHE A 1 95 ? -2.594 -0.263 14.808 1.00 97.12 95 PHE A N 1
ATOM 733 C CA . PHE A 1 95 ? -2.946 -1.489 15.505 1.00 97.12 95 PHE A CA 1
ATOM 734 C C . PHE A 1 95 ? -4.394 -1.424 15.983 1.00 97.12 95 PHE A C 1
ATOM 736 O O . PHE A 1 95 ? -4.839 -0.393 16.482 1.00 97.12 95 PHE A O 1
ATOM 743 N N . HIS A 1 96 ? -5.107 -2.537 15.869 1.00 96.25 96 HIS A N 1
ATOM 744 C CA . HIS A 1 96 ? -6.464 -2.715 16.357 1.00 96.25 96 HIS A CA 1
ATOM 745 C C . HIS A 1 96 ? -6.540 -3.904 17.320 1.00 96.25 96 HIS A C 1
ATOM 747 O O . HIS A 1 96 ? -5.947 -4.956 17.068 1.00 96.25 96 HIS A O 1
ATOM 753 N N . SER A 1 97 ? -7.279 -3.745 18.418 1.00 95.88 97 SER A N 1
ATOM 754 C CA . SER A 1 97 ? -7.526 -4.805 19.396 1.00 95.88 97 SER A CA 1
ATOM 755 C C . SER A 1 97 ? -9.003 -5.183 19.433 1.00 95.88 97 SER A C 1
ATOM 757 O O . SER A 1 97 ? -9.835 -4.468 19.993 1.00 95.88 97 SER A O 1
ATOM 759 N N . SER A 1 98 ? -9.325 -6.358 18.889 1.00 93.50 98 SER A N 1
ATOM 760 C CA . SER A 1 98 ? -10.701 -6.869 18.832 1.00 93.50 98 SER A CA 1
ATOM 761 C C . SER A 1 98 ? -11.322 -7.099 20.214 1.00 93.50 98 SER A C 1
ATOM 763 O O . SER A 1 98 ? -12.533 -6.985 20.359 1.00 93.50 98 SER A O 1
ATOM 765 N N . SER A 1 99 ? -10.521 -7.382 21.248 1.00 93.94 99 SER A N 1
ATOM 766 C CA . SER A 1 99 ? -11.014 -7.569 22.623 1.00 93.94 99 SER A CA 1
ATOM 767 C C . SER A 1 99 ? -11.391 -6.257 23.316 1.00 93.94 99 SER A C 1
ATOM 769 O O . SER A 1 99 ? -12.225 -6.254 24.219 1.00 93.94 99 SER A O 1
ATOM 771 N N . GLN A 1 100 ? -10.796 -5.140 22.894 1.00 92.50 100 GLN A N 1
ATOM 772 C CA . GLN A 1 100 ? -11.082 -3.802 23.424 1.00 92.50 100 GLN A CA 1
ATOM 773 C C . GLN A 1 100 ? -12.116 -3.050 22.578 1.00 92.50 100 GLN A C 1
ATOM 775 O O . GLN A 1 100 ? -12.579 -1.971 22.955 1.00 92.50 100 GLN A O 1
ATOM 780 N N . CYS A 1 101 ? -12.475 -3.617 21.429 1.00 93.50 101 CYS A N 1
ATOM 781 C CA . CYS A 1 101 ? -13.394 -3.041 20.471 1.00 93.50 101 CYS A CA 1
ATOM 782 C C . CYS A 1 101 ? -14.849 -3.236 20.920 1.00 93.50 101 CYS A C 1
ATOM 784 O O . CYS A 1 101 ? -15.367 -4.351 20.977 1.00 93.50 101 CYS A O 1
ATOM 786 N N . LYS A 1 102 ? -15.521 -2.131 21.261 1.00 89.75 102 LYS A N 1
ATOM 787 C CA . LYS A 1 102 ? -16.945 -2.124 21.654 1.00 89.75 102 LYS A CA 1
ATOM 788 C C . LYS A 1 102 ? -17.877 -1.814 20.483 1.00 89.75 102 LYS A C 1
ATOM 790 O O . LYS A 1 102 ? -19.079 -2.053 20.570 1.00 89.75 102 LYS A O 1
ATOM 795 N N . THR A 1 103 ? -17.334 -1.260 19.405 1.00 83.56 103 THR A N 1
ATOM 796 C CA . THR A 1 103 ? -18.061 -0.775 18.235 1.00 83.56 103 THR A CA 1
ATOM 797 C C . THR A 1 103 ? -17.870 -1.747 17.076 1.00 83.56 103 THR A C 1
ATOM 799 O O . THR A 1 103 ? -16.761 -2.117 16.737 1.00 83.56 103 THR A O 1
ATOM 802 N N . ARG A 1 104 ? -18.955 -2.178 16.427 1.00 75.88 104 ARG A N 1
ATOM 803 C CA . ARG A 1 104 ? -18.876 -3.021 15.213 1.00 75.88 104 ARG A CA 1
ATOM 804 C C . ARG A 1 104 ? -18.830 -2.200 13.916 1.00 75.88 104 ARG A C 1
ATOM 806 O O . ARG A 1 104 ? -19.167 -2.713 12.856 1.00 75.88 104 ARG A O 1
ATOM 813 N N . GLY A 1 105 ? -18.539 -0.905 14.019 1.00 80.25 105 GLY A N 1
ATOM 814 C CA . GLY A 1 105 ? -18.839 0.080 12.983 1.00 80.25 105 GLY A CA 1
ATOM 815 C C . GLY A 1 105 ? -17.634 0.914 12.577 1.00 80.25 105 GLY A C 1
ATOM 816 O O . GLY A 1 105 ? -16.527 0.412 12.409 1.00 80.25 105 GLY A O 1
ATOM 817 N N . ARG A 1 106 ? -17.876 2.209 12.373 1.00 85.81 106 ARG A N 1
ATOM 818 C CA . ARG A 1 106 ? -16.826 3.163 12.016 1.00 85.81 106 ARG A CA 1
ATOM 819 C C . ARG A 1 106 ? -15.853 3.311 13.177 1.00 85.81 106 ARG A C 1
ATOM 821 O O . ARG A 1 106 ? -16.283 3.433 14.322 1.00 85.81 106 ARG A O 1
ATOM 828 N N . HIS A 1 107 ? -14.576 3.322 12.828 1.00 91.00 107 HIS A N 1
ATOM 829 C CA . HIS A 1 107 ? -13.493 3.564 13.759 1.00 91.00 107 HIS A CA 1
ATOM 830 C C . HIS A 1 107 ? -12.895 4.940 13.529 1.00 91.00 107 HIS A C 1
ATOM 832 O O . HIS A 1 107 ? -12.829 5.408 12.389 1.00 91.00 107 HIS A O 1
ATOM 838 N N . THR A 1 108 ? -12.442 5.567 14.604 1.00 91.12 108 THR A N 1
ATOM 839 C CA . THR A 1 108 ? -11.627 6.781 14.541 1.00 91.12 108 THR A CA 1
ATOM 840 C C . THR A 1 108 ? -10.323 6.573 15.307 1.00 91.12 108 THR A C 1
ATOM 842 O O . THR A 1 108 ? -10.139 5.569 15.996 1.00 91.12 108 THR A O 1
ATOM 845 N N . LEU A 1 109 ? -9.371 7.495 15.155 1.00 91.19 109 LEU A N 1
ATOM 846 C CA . LEU A 1 109 ? -8.077 7.393 15.838 1.00 91.19 109 LEU A CA 1
ATOM 847 C C . LEU A 1 109 ? -8.193 7.604 17.356 1.00 91.19 109 LEU A C 1
ATOM 849 O O . LEU A 1 109 ? -7.262 7.280 18.088 1.00 91.19 109 LEU A O 1
ATOM 853 N N . GLU A 1 110 ? -9.320 8.141 17.822 1.00 91.94 110 GLU A N 1
ATOM 854 C CA . GLU A 1 110 ? -9.637 8.360 19.233 1.00 91.94 110 GLU A CA 1
ATOM 855 C C . GLU A 1 110 ? -10.219 7.111 19.920 1.00 91.94 110 GLU A C 1
ATOM 857 O O . GLU A 1 110 ? -10.370 7.100 21.145 1.00 91.94 110 GLU A O 1
ATOM 862 N N . ASP A 1 111 ? -10.542 6.055 19.166 1.00 93.06 111 ASP A N 1
ATOM 863 C CA . ASP A 1 111 ? -11.073 4.818 19.733 1.00 93.06 111 ASP A CA 1
ATOM 864 C C . ASP A 1 111 ? -10.029 4.098 20.593 1.00 93.06 111 ASP A C 1
ATOM 866 O O . ASP A 1 111 ? -8.913 3.830 20.157 1.00 93.06 111 ASP A O 1
ATOM 870 N N . SER A 1 112 ? -10.425 3.641 21.787 1.00 94.81 112 SER A N 1
ATOM 871 C CA . SER A 1 112 ? -9.529 2.904 22.698 1.00 94.81 112 SER A CA 1
ATOM 872 C C . SER A 1 112 ? -9.018 1.574 22.134 1.00 94.81 112 SER A C 1
ATOM 874 O O . SER A 1 112 ? -8.037 1.024 22.626 1.00 94.81 112 SER A O 1
ATOM 876 N N . CYS A 1 113 ? -9.707 1.026 21.131 1.00 95.56 113 CYS A N 1
ATOM 877 C CA . CYS A 1 113 ? -9.310 -0.198 20.442 1.00 95.56 113 CYS A CA 1
ATOM 878 C C . CYS A 1 113 ? -8.335 0.044 19.284 1.00 95.56 113 CYS A C 1
ATOM 880 O O . CYS A 1 113 ? -7.928 -0.926 18.649 1.00 95.56 113 CYS A O 1
ATOM 882 N N . ILE A 1 114 ? -7.957 1.300 19.022 1.00 95.75 114 ILE A N 1
ATOM 883 C CA . ILE A 1 114 ? -7.000 1.707 17.996 1.00 95.75 114 ILE A CA 1
ATOM 884 C C . ILE A 1 114 ? -5.753 2.275 18.675 1.00 95.75 114 ILE A C 1
ATOM 886 O O . ILE A 1 114 ? -5.825 3.063 19.615 1.00 95.75 114 ILE A O 1
ATOM 890 N N . ARG A 1 115 ? -4.579 1.879 18.187 1.00 95.81 115 ARG A N 1
ATOM 891 C CA . ARG A 1 115 ? -3.289 2.404 18.635 1.00 95.81 115 ARG A CA 1
ATOM 892 C C . ARG A 1 115 ? -2.452 2.799 17.429 1.00 95.81 115 ARG A C 1
ATOM 894 O O . ARG A 1 115 ? -2.343 2.047 16.460 1.00 95.81 115 ARG A O 1
ATOM 901 N N . TYR A 1 116 ? -1.825 3.968 17.511 1.00 94.38 116 TYR A N 1
ATOM 902 C CA . TYR A 1 116 ? -0.869 4.408 16.502 1.00 94.38 116 TYR A CA 1
ATOM 903 C C . TYR A 1 116 ? 0.311 3.444 16.412 1.00 94.38 116 TYR A C 1
ATOM 905 O O . TYR A 1 116 ? 0.847 2.983 17.422 1.00 94.38 116 TYR A O 1
ATOM 913 N N . MET A 1 117 ? 0.710 3.157 15.179 1.00 94.06 117 MET A N 1
ATOM 914 C CA . MET A 1 117 ? 1.932 2.426 14.904 1.00 94.06 117 MET A CA 1
ATOM 915 C C . MET A 1 117 ? 3.100 3.412 14.881 1.00 94.06 117 MET A C 1
ATOM 917 O O . MET A 1 117 ? 3.020 4.448 14.224 1.00 94.06 117 MET A O 1
ATOM 921 N N . GL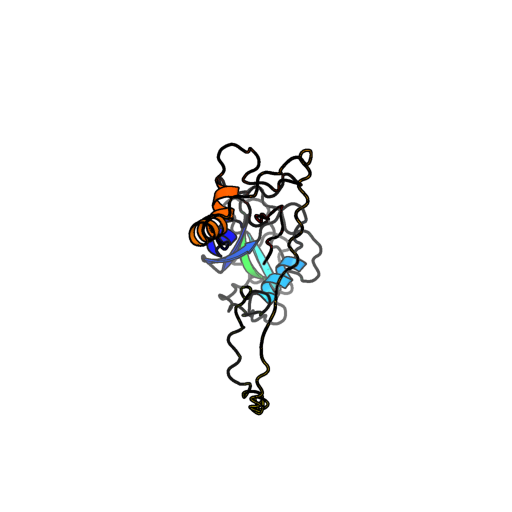U A 1 118 ? 4.183 3.097 15.584 1.00 94.25 118 GLU A N 1
ATOM 922 C CA . GLU A 1 118 ? 5.448 3.812 15.403 1.00 94.25 118 GLU A CA 1
ATOM 923 C C . GLU A 1 118 ? 6.035 3.479 14.028 1.00 94.25 118 GLU A C 1
ATOM 925 O O . GLU A 1 118 ? 5.736 2.431 13.461 1.00 94.25 118 GLU A O 1
ATOM 930 N N . THR A 1 119 ? 6.873 4.353 13.464 1.00 92.62 119 THR A N 1
ATOM 931 C CA . THR A 1 119 ? 7.473 4.083 12.146 1.00 92.62 119 THR A CA 1
ATOM 932 C C . THR A 1 119 ? 8.334 2.814 12.216 1.00 92.62 119 THR A C 1
ATOM 934 O O . THR A 1 119 ? 9.380 2.845 12.868 1.00 92.62 119 THR A O 1
ATOM 937 N N . PRO A 1 120 ? 7.955 1.712 11.540 1.00 93.81 120 PRO A N 1
ATOM 938 C CA . PRO A 1 120 ? 8.664 0.455 11.675 1.00 93.81 120 PRO A CA 1
ATOM 939 C C . PRO A 1 120 ? 9.994 0.512 10.926 1.00 93.81 120 PRO A C 1
ATOM 941 O O . PRO A 1 120 ? 10.133 1.166 9.883 1.00 93.81 120 PRO A O 1
ATOM 944 N N . ALA A 1 121 ? 10.978 -0.227 11.431 1.00 92.06 121 ALA A N 1
ATOM 945 C CA . ALA A 1 121 ? 12.232 -0.413 10.720 1.00 92.06 121 ALA A CA 1
ATOM 946 C C . ALA A 1 121 ? 11.992 -1.246 9.452 1.00 92.06 121 ALA A C 1
ATOM 948 O O . ALA A 1 121 ? 11.246 -2.227 9.463 1.00 92.06 121 ALA A O 1
ATOM 949 N N . ARG A 1 122 ? 12.639 -0.875 8.343 1.00 89.50 122 ARG A N 1
ATOM 950 C CA . ARG A 1 122 ? 12.604 -1.685 7.119 1.00 89.50 122 ARG A CA 1
ATOM 951 C C . ARG A 1 122 ? 13.449 -2.936 7.307 1.00 89.50 122 ARG A C 1
ATOM 953 O O . ARG A 1 122 ? 14.598 -2.849 7.739 1.00 89.50 122 ARG A O 1
ATOM 960 N N . ARG A 1 123 ? 12.902 -4.090 6.939 1.00 87.38 123 ARG A N 1
ATOM 961 C CA . ARG A 1 123 ? 13.655 -5.340 6.878 1.00 87.38 123 ARG A CA 1
ATOM 962 C C . ARG A 1 123 ? 14.462 -5.375 5.582 1.00 87.38 123 ARG A C 1
ATOM 964 O O . ARG A 1 123 ? 13.937 -5.110 4.504 1.00 87.38 123 ARG A O 1
ATOM 971 N N . ALA A 1 124 ? 15.740 -5.724 5.683 1.00 79.88 124 ALA A N 1
ATOM 972 C CA . ALA A 1 124 ? 16.568 -6.034 4.524 1.00 79.88 124 ALA A CA 1
ATOM 973 C C . ALA A 1 124 ? 16.379 -7.515 4.161 1.00 79.88 124 ALA A C 1
ATOM 975 O O . ALA A 1 124 ? 17.149 -8.367 4.600 1.00 79.88 124 ALA A O 1
ATOM 976 N N . ASP A 1 125 ? 15.319 -7.838 3.419 1.00 74.56 125 ASP A N 1
ATOM 977 C CA . ASP A 1 125 ? 15.128 -9.195 2.899 1.00 74.56 125 ASP A CA 1
ATOM 978 C C . ASP A 1 125 ? 15.915 -9.356 1.583 1.00 74.56 125 ASP A C 1
ATOM 980 O O . ASP A 1 125 ? 15.744 -8.540 0.668 1.00 74.56 125 ASP A O 1
ATOM 984 N N . PRO A 1 126 ? 16.774 -10.388 1.455 1.00 74.25 126 PRO A N 1
ATOM 985 C CA . PRO A 1 126 ? 17.576 -10.618 0.257 1.00 74.25 126 PRO A CA 1
ATOM 986 C C . PRO A 1 126 ? 16.778 -10.689 -1.049 1.00 74.25 126 PRO A C 1
ATOM 988 O O . PRO A 1 126 ? 17.330 -10.400 -2.107 1.00 74.25 126 PRO A O 1
ATOM 991 N N . ARG A 1 127 ? 15.488 -11.048 -0.994 1.00 72.44 127 ARG A N 1
ATOM 992 C CA . ARG A 1 127 ? 14.612 -11.109 -2.174 1.00 72.44 127 ARG A CA 1
ATOM 993 C C . ARG A 1 127 ? 14.344 -9.744 -2.804 1.00 72.44 127 ARG A C 1
ATOM 995 O O . ARG A 1 127 ? 14.034 -9.694 -3.990 1.00 72.44 127 ARG A O 1
ATOM 1002 N N . TYR A 1 128 ? 14.461 -8.660 -2.038 1.00 69.38 128 TYR A N 1
ATOM 1003 C CA . TYR A 1 128 ? 14.232 -7.295 -2.526 1.00 69.38 128 TYR A CA 1
ATOM 1004 C C . TYR A 1 128 ? 15.533 -6.522 -2.792 1.00 69.38 128 TYR A C 1
ATOM 1006 O O . TYR A 1 128 ? 15.480 -5.320 -3.056 1.00 69.38 128 TYR A O 1
ATOM 1014 N N . LEU A 1 129 ? 16.695 -7.185 -2.735 1.00 67.94 129 LEU A N 1
ATOM 1015 C CA . LEU A 1 129 ? 17.949 -6.599 -3.208 1.00 67.94 129 LEU A CA 1
ATOM 1016 C C . LEU A 1 129 ? 17.926 -6.485 -4.732 1.00 67.94 129 LEU A C 1
ATOM 1018 O O . LEU A 1 129 ? 17.362 -7.333 -5.427 1.00 67.94 129 LEU A O 1
ATOM 1022 N N . GLU A 1 130 ? 18.542 -5.431 -5.264 1.00 64.94 130 GLU A N 1
ATOM 1023 C CA . GLU A 1 130 ? 18.678 -5.306 -6.711 1.00 64.94 130 GLU A CA 1
ATOM 1024 C C . GLU A 1 130 ? 19.510 -6.473 -7.263 1.00 64.94 130 GLU A C 1
ATOM 1026 O O . GLU A 1 130 ? 20.429 -6.975 -6.615 1.00 64.94 130 GLU A O 1
ATOM 1031 N N . ILE A 1 131 ? 19.175 -6.942 -8.468 1.00 56.38 131 ILE A N 1
ATOM 1032 C CA . ILE A 1 131 ? 19.886 -8.056 -9.102 1.00 56.38 131 ILE A CA 1
ATOM 1033 C C . ILE A 1 131 ? 21.364 -7.669 -9.253 1.00 56.38 131 ILE A C 1
ATOM 1035 O O . ILE A 1 131 ? 21.701 -6.784 -10.036 1.00 56.38 131 ILE A O 1
ATOM 1039 N N . GLY A 1 132 ? 22.237 -8.359 -8.518 1.00 60.50 132 GLY A N 1
ATOM 1040 C CA . GLY A 1 132 ? 23.677 -8.090 -8.475 1.00 60.50 132 GLY A CA 1
ATOM 1041 C C . GLY A 1 132 ? 24.158 -7.441 -7.176 1.00 60.50 132 GLY A C 1
ATOM 1042 O O . GLY A 1 132 ? 25.359 -7.469 -6.909 1.00 60.50 132 GLY A O 1
ATOM 1043 N N . GLU A 1 133 ? 23.253 -6.937 -6.336 1.00 59.75 133 GLU A N 1
ATOM 1044 C CA . GLU A 1 133 ? 23.597 -6.485 -4.995 1.00 59.75 133 GLU A CA 1
ATOM 1045 C C . GLU A 1 133 ? 23.615 -7.660 -4.020 1.00 59.75 133 GLU A C 1
ATOM 1047 O O . GLU A 1 133 ? 22.652 -8.411 -3.862 1.00 59.75 133 GLU A O 1
ATOM 1052 N N . GLN A 1 134 ? 24.762 -7.846 -3.372 1.00 53.94 134 GLN A N 1
ATOM 1053 C CA . GLN A 1 134 ? 24.876 -8.779 -2.263 1.00 53.94 134 GLN A CA 1
ATOM 1054 C C . GLN A 1 134 ? 24.301 -8.113 -1.020 1.00 53.94 134 GLN A C 1
ATOM 1056 O O . GLN A 1 134 ? 24.544 -6.929 -0.783 1.00 53.94 134 GLN A O 1
ATOM 1061 N N . SER A 1 135 ? 23.578 -8.881 -0.199 1.00 51.94 135 SER A N 1
ATOM 1062 C CA . SER A 1 135 ? 23.166 -8.410 1.123 1.00 51.94 135 SER A CA 1
ATOM 1063 C C . SER A 1 135 ? 24.401 -7.864 1.834 1.00 51.94 135 SER A C 1
ATOM 1065 O O . SER A 1 135 ? 25.427 -8.556 1.775 1.00 51.94 135 SER A O 1
ATOM 1067 N N . PRO A 1 136 ? 24.348 -6.695 2.500 1.00 54.88 136 PRO A N 1
ATOM 1068 C CA . PRO A 1 136 ? 25.447 -6.267 3.348 1.00 54.88 136 PRO A CA 1
ATOM 1069 C C . PRO A 1 136 ? 25.700 -7.413 4.317 1.00 54.88 136 PRO A C 1
ATOM 1071 O O . PRO A 1 136 ? 24.840 -7.752 5.131 1.00 54.88 136 PRO A O 1
ATOM 1074 N N . ALA A 1 137 ? 26.816 -8.111 4.104 1.00 50.03 137 ALA A N 1
ATOM 1075 C CA . ALA A 1 137 ? 27.097 -9.342 4.804 1.00 50.03 137 ALA A CA 1
ATOM 1076 C C . ALA A 1 137 ? 26.999 -9.036 6.295 1.00 50.03 137 ALA A C 1
ATOM 1078 O O . ALA A 1 137 ? 27.632 -8.089 6.770 1.00 50.03 137 ALA A O 1
ATOM 1079 N N . PHE A 1 138 ? 26.212 -9.831 7.023 1.00 45.94 138 PHE A N 1
ATOM 1080 C CA . PHE A 1 138 ? 26.380 -9.960 8.462 1.00 45.94 138 PHE A CA 1
ATOM 1081 C C . PHE A 1 138 ? 27.892 -10.080 8.696 1.00 45.94 138 PHE A C 1
ATOM 1083 O O . PHE A 1 138 ? 28.509 -11.044 8.234 1.00 45.94 138 PHE A O 1
ATOM 1090 N N . GLN A 1 139 ? 28.500 -9.065 9.314 1.00 44.81 139 GLN A N 1
ATOM 1091 C CA . GLN A 1 139 ? 29.944 -8.948 9.549 1.00 44.81 139 GLN A CA 1
ATOM 1092 C C . GLN A 1 139 ? 30.412 -9.960 10.614 1.00 44.81 139 GLN A C 1
ATOM 1094 O O . GLN A 1 139 ? 31.070 -9.609 11.585 1.00 44.81 139 GLN A O 1
ATOM 1099 N N . GLY A 1 140 ? 30.026 -11.227 10.470 1.00 45.19 140 GLY A N 1
ATOM 1100 C CA . GLY A 1 140 ? 30.243 -12.281 11.454 1.00 45.19 140 GLY A CA 1
ATOM 1101 C C . GLY A 1 140 ? 30.550 -13.652 10.861 1.00 45.19 140 GLY A C 1
ATOM 1102 O O . GLY A 1 140 ? 30.816 -14.573 11.626 1.00 45.19 140 GLY A O 1
ATOM 1103 N N . VAL A 1 141 ? 30.561 -13.822 9.533 1.00 46.44 141 VAL A N 1
ATOM 1104 C CA . VAL A 1 141 ? 31.025 -15.083 8.935 1.00 46.44 141 VAL A CA 1
ATOM 1105 C C . VAL A 1 141 ? 32.509 -14.942 8.582 1.00 46.44 141 VAL A C 1
ATOM 1107 O O . VAL A 1 141 ? 32.840 -14.189 7.662 1.00 46.44 141 VAL A O 1
ATOM 1110 N N . PRO A 1 142 ? 33.432 -15.623 9.291 1.00 42.69 142 PRO A N 1
ATOM 1111 C CA . PRO A 1 142 ? 34.843 -15.597 8.934 1.00 42.69 142 PRO A CA 1
ATOM 1112 C C . PRO A 1 142 ? 35.028 -16.172 7.522 1.00 42.69 142 PRO A C 1
ATOM 1114 O O . PRO A 1 142 ? 34.327 -17.115 7.141 1.00 42.69 142 PRO A O 1
ATOM 1117 N N . PRO A 1 143 ? 35.965 -15.628 6.726 1.00 43.41 143 PRO A N 1
ATOM 1118 C CA . PRO A 1 143 ? 36.136 -16.028 5.339 1.00 43.41 143 PRO A CA 1
ATOM 1119 C C . PRO A 1 143 ? 36.416 -17.529 5.260 1.00 43.41 143 PRO A C 1
ATOM 1121 O O . PRO A 1 143 ? 37.425 -18.015 5.780 1.00 43.41 143 PRO A O 1
ATOM 1124 N N . MET A 1 144 ? 35.530 -18.271 4.585 1.00 47.31 144 MET A N 1
ATOM 1125 C CA . MET A 1 144 ? 35.795 -19.666 4.255 1.00 47.31 144 MET A CA 1
ATOM 1126 C C . MET A 1 144 ? 37.119 -19.730 3.493 1.00 47.31 144 MET A C 1
ATOM 1128 O O . MET A 1 144 ? 37.301 -19.078 2.462 1.00 47.31 144 MET A O 1
ATOM 1132 N N . ARG A 1 145 ? 38.067 -20.487 4.057 1.00 51.59 145 ARG A N 1
ATOM 1133 C CA . ARG A 1 145 ? 39.414 -20.723 3.531 1.00 51.59 145 ARG A CA 1
ATOM 1134 C C . ARG A 1 145 ? 39.383 -20.879 2.010 1.00 51.59 145 ARG A C 1
ATOM 1136 O O . ARG A 1 145 ? 38.923 -21.895 1.492 1.00 51.59 145 ARG A O 1
ATOM 1143 N N . LYS A 1 146 ? 39.949 -19.902 1.296 1.00 45.66 146 LYS A N 1
ATOM 1144 C CA . LYS A 1 146 ? 40.276 -20.040 -0.126 1.00 45.66 146 LYS A CA 1
ATOM 1145 C C . LYS A 1 146 ? 41.188 -21.256 -0.280 1.00 45.66 146 LYS A C 1
ATOM 1147 O O . LYS A 1 146 ? 42.330 -21.253 0.180 1.00 45.66 146 LYS A O 1
ATOM 1152 N N . LYS A 1 147 ? 40.676 -22.309 -0.918 1.00 46.59 147 LYS A N 1
ATOM 1153 C CA . LYS A 1 147 ? 41.467 -23.471 -1.319 1.00 46.59 147 LYS A CA 1
ATOM 1154 C C . LYS A 1 147 ? 42.487 -22.985 -2.351 1.00 46.59 147 LYS A C 1
ATOM 1156 O O . LYS A 1 147 ? 42.142 -22.626 -3.473 1.00 46.59 147 LYS A O 1
ATOM 1161 N N . ARG A 1 148 ? 43.737 -22.903 -1.905 1.00 43.69 148 ARG A N 1
ATOM 1162 C CA . ARG A 1 148 ? 44.945 -22.559 -2.658 1.00 43.69 148 ARG A CA 1
ATOM 1163 C C . ARG A 1 148 ? 44.991 -23.374 -3.959 1.00 43.69 148 ARG A C 1
ATOM 1165 O O . ARG A 1 148 ? 45.267 -24.569 -3.926 1.00 43.69 148 ARG A O 1
ATOM 1172 N N . ARG A 1 149 ? 44.691 -22.741 -5.100 1.00 43.34 149 ARG A N 1
ATOM 1173 C CA . ARG A 1 149 ? 45.007 -23.290 -6.426 1.00 43.34 149 ARG A CA 1
ATOM 1174 C C . ARG A 1 149 ? 46.516 -23.178 -6.600 1.00 43.34 149 ARG A C 1
ATOM 1176 O O . ARG A 1 149 ? 47.047 -22.079 -6.719 1.00 43.34 149 ARG A O 1
ATOM 1183 N N . SER A 1 150 ? 47.194 -24.316 -6.541 1.00 39.06 150 SER A N 1
ATOM 1184 C CA . SER A 1 150 ? 48.611 -24.426 -6.859 1.00 39.06 150 SER A CA 1
ATOM 1185 C C . SER A 1 150 ? 48.840 -24.025 -8.314 1.00 39.06 150 SER A C 1
ATOM 1187 O O . SER A 1 150 ? 48.277 -24.622 -9.230 1.00 39.06 150 SER A O 1
ATOM 1189 N N . SER A 1 151 ? 49.677 -23.014 -8.513 1.00 40.66 151 SER A N 1
ATOM 1190 C CA . SER A 1 151 ? 50.326 -22.710 -9.780 1.00 40.66 151 SER A CA 1
ATOM 1191 C C . SER A 1 151 ? 51.245 -23.871 -10.158 1.00 40.66 151 SER A C 1
ATOM 1193 O O . SER A 1 151 ? 52.219 -24.137 -9.455 1.00 40.66 151 SER A O 1
ATOM 1195 N N . SER A 1 152 ? 50.950 -24.545 -11.266 1.00 42.28 152 SER A N 1
ATOM 1196 C CA . SER A 1 152 ? 51.946 -25.336 -11.987 1.00 42.28 152 SER A CA 1
ATOM 1197 C C . SER A 1 152 ? 52.143 -24.698 -13.355 1.00 42.28 152 SER A C 1
ATOM 1199 O O . SER A 1 152 ? 51.256 -24.662 -14.201 1.00 42.28 152 SER A O 1
ATOM 1201 N N . SER A 1 153 ? 53.318 -24.102 -13.507 1.00 41.44 153 SER A N 1
ATOM 1202 C CA . SER A 1 153 ? 53.916 -23.724 -14.773 1.00 41.44 153 SER A CA 1
ATOM 1203 C C . SER A 1 153 ? 54.350 -24.993 -15.503 1.00 41.44 153 SER A C 1
ATOM 1205 O O . SER A 1 153 ? 55.216 -25.715 -15.008 1.00 41.44 153 SER A O 1
ATOM 1207 N N . SER A 1 154 ? 53.816 -25.241 -16.694 1.00 40.38 154 SER A N 1
ATOM 1208 C CA . SER A 1 154 ? 54.496 -26.081 -17.677 1.00 40.38 154 SER A CA 1
ATOM 1209 C C . SER A 1 154 ? 54.478 -25.383 -19.028 1.00 40.38 154 SER A C 1
ATOM 1211 O O . SER A 1 154 ? 53.518 -25.451 -19.791 1.00 40.38 154 SER A O 1
ATOM 1213 N N . THR A 1 155 ? 55.578 -24.692 -19.293 1.00 39.69 155 THR A N 1
ATOM 1214 C CA . THR A 1 155 ? 56.112 -24.455 -20.627 1.00 39.69 155 THR A CA 1
ATOM 1215 C C . THR A 1 155 ? 56.202 -25.777 -21.386 1.00 39.69 155 THR A C 1
ATOM 1217 O O . THR A 1 155 ? 56.835 -26.716 -20.908 1.00 39.69 155 THR A O 1
ATOM 1220 N N . LYS A 1 156 ? 55.600 -25.841 -22.576 1.00 38.09 156 LYS A N 1
ATOM 1221 C CA . LYS A 1 156 ? 56.083 -26.640 -23.711 1.00 38.09 156 LYS A CA 1
ATOM 1222 C C . LYS A 1 156 ? 55.405 -26.158 -24.992 1.00 38.09 156 LYS A C 1
ATOM 1224 O O . LYS A 1 156 ? 54.218 -26.352 -25.217 1.00 38.09 156 LYS A O 1
ATOM 1229 N N . SER A 1 157 ? 56.222 -25.469 -25.777 1.00 39.34 157 SER A N 1
ATOM 1230 C CA . SER A 1 157 ? 56.058 -25.132 -27.184 1.00 39.34 157 SER A CA 1
ATOM 1231 C C . SER A 1 157 ? 55.745 -26.361 -28.034 1.00 39.34 157 SER A C 1
ATOM 1233 O O . SER A 1 157 ? 56.413 -27.375 -27.843 1.00 39.34 157 SER A O 1
ATOM 1235 N N . TRP A 1 158 ? 54.893 -26.222 -29.051 1.00 35.44 158 TRP A N 1
ATOM 1236 C CA . TRP A 1 158 ? 55.159 -26.820 -30.360 1.00 35.44 158 TRP A CA 1
ATOM 1237 C C . TRP A 1 158 ? 54.588 -25.978 -31.502 1.00 35.44 158 TRP A C 1
ATOM 1239 O O . TRP A 1 158 ? 53.591 -25.277 -31.373 1.00 35.44 158 TRP A O 1
ATOM 1249 N N . ASN A 1 159 ? 55.366 -26.023 -32.572 1.00 35.22 159 ASN A N 1
ATOM 1250 C CA . ASN A 1 159 ? 55.429 -25.169 -33.741 1.00 35.22 159 ASN A CA 1
ATOM 1251 C C . ASN A 1 159 ? 54.280 -25.366 -34.748 1.00 35.22 159 ASN A C 1
ATOM 1253 O O . ASN A 1 159 ? 53.798 -26.476 -34.935 1.00 35.22 159 ASN A O 1
ATOM 1257 N N . SER A 1 160 ? 54.012 -24.272 -35.469 1.00 37.69 160 SER A N 1
ATOM 1258 C CA . SER A 1 160 ? 53.793 -24.160 -36.925 1.00 37.69 160 SER A CA 1
ATOM 1259 C C . SER A 1 160 ? 52.578 -24.810 -37.611 1.00 37.69 160 SER A C 1
ATOM 1261 O O . SER A 1 160 ? 52.411 -26.022 -37.654 1.00 37.69 160 SER A O 1
ATOM 1263 N N . SER A 1 161 ? 51.818 -23.931 -38.275 1.00 41.19 161 SER A N 1
ATOM 1264 C CA . SER A 1 161 ? 50.783 -24.126 -39.308 1.00 41.19 161 SER A CA 1
ATOM 1265 C C . SER A 1 161 ? 51.231 -24.996 -40.510 1.00 41.19 161 SER A C 1
ATOM 1267 O O . SER A 1 161 ? 52.433 -25.234 -40.655 1.00 41.19 161 SER A O 1
ATOM 1269 N N . PRO A 1 162 ? 50.318 -25.407 -41.429 1.00 46.78 162 PRO A N 1
ATOM 1270 C CA . PRO A 1 162 ? 49.870 -24.487 -42.493 1.00 46.78 162 PRO A CA 1
ATOM 1271 C C . PRO A 1 162 ? 48.414 -24.641 -43.011 1.00 46.78 162 PRO A C 1
ATOM 1273 O O . PRO A 1 162 ? 47.852 -25.726 -43.077 1.00 46.78 162 PRO A O 1
ATOM 1276 N N . SER A 1 163 ? 47.892 -23.497 -43.470 1.00 36.28 163 SER A N 1
ATOM 1277 C CA . SER A 1 163 ? 47.139 -23.271 -44.719 1.00 36.28 163 SER A CA 1
ATOM 1278 C C . SER A 1 163 ? 45.749 -23.881 -44.971 1.00 36.28 163 SER A C 1
ATOM 1280 O O . SER A 1 163 ? 45.523 -25.084 -44.989 1.00 36.28 163 SER A O 1
ATOM 1282 N N . SER A 1 164 ? 44.845 -22.958 -45.309 1.00 39.47 164 SER A N 1
ATOM 1283 C CA . SER A 1 164 ? 43.516 -23.090 -45.908 1.00 39.47 164 SER A CA 1
ATOM 1284 C C . SER A 1 164 ? 43.412 -24.067 -47.088 1.00 39.47 164 SER A C 1
ATOM 1286 O O . SER A 1 164 ? 44.329 -24.131 -47.905 1.00 39.47 164 SER A O 1
ATOM 1288 N N . PRO A 1 165 ? 42.216 -24.627 -47.339 1.00 45.69 165 PRO A N 1
ATOM 1289 C CA . PRO A 1 165 ? 41.727 -24.862 -48.686 1.00 45.69 165 PRO A CA 1
ATOM 1290 C C . PRO A 1 165 ? 40.790 -23.715 -49.079 1.00 45.69 165 PRO A C 1
ATOM 1292 O O . PRO A 1 165 ? 39.692 -23.563 -48.541 1.00 45.69 165 PRO A O 1
ATOM 1295 N N . ALA A 1 166 ? 41.235 -22.902 -50.035 1.00 40.09 166 ALA A N 1
ATOM 1296 C CA . ALA A 1 166 ? 40.353 -22.050 -50.813 1.00 40.09 166 ALA A CA 1
ATOM 1297 C C . ALA A 1 166 ? 39.320 -22.939 -51.526 1.00 40.09 166 ALA A C 1
ATOM 1299 O O . ALA A 1 166 ? 39.687 -23.761 -52.363 1.00 40.09 166 ALA A O 1
ATOM 1300 N N . LYS A 1 167 ? 38.034 -22.784 -51.201 1.00 44.75 167 LYS A N 1
ATOM 1301 C CA . LYS A 1 167 ? 36.956 -23.196 -52.100 1.00 44.75 167 LYS A CA 1
ATOM 1302 C C . LYS A 1 167 ? 36.592 -21.981 -52.942 1.00 44.75 167 LYS A C 1
ATOM 1304 O O . LYS A 1 167 ? 35.887 -21.090 -52.480 1.00 44.75 167 LYS A O 1
ATOM 1309 N N . MET A 1 168 ? 37.161 -21.930 -54.143 1.00 50.34 168 MET A N 1
ATOM 1310 C CA . MET A 1 168 ? 36.528 -21.241 -55.258 1.00 50.34 168 MET A CA 1
ATOM 1311 C C . MET A 1 168 ? 35.325 -22.096 -55.645 1.00 50.34 168 MET A C 1
ATOM 1313 O O . MET A 1 168 ? 35.507 -23.196 -56.157 1.00 50.34 168 MET A O 1
ATOM 1317 N N . ASP A 1 169 ? 34.126 -21.622 -55.338 1.00 46.84 169 ASP A N 1
ATOM 1318 C CA . ASP A 1 169 ? 32.916 -22.080 -56.006 1.00 46.84 169 ASP A CA 1
ATOM 1319 C C . ASP A 1 169 ? 32.107 -20.821 -56.312 1.00 46.84 169 ASP A C 1
ATOM 1321 O O . ASP A 1 169 ? 31.506 -20.198 -55.436 1.00 46.84 169 ASP A O 1
ATOM 1325 N N . ASP A 1 170 ? 32.271 -20.354 -57.545 1.00 46.22 170 ASP A N 1
ATOM 1326 C CA . ASP A 1 170 ? 31.598 -19.190 -58.101 1.00 46.22 170 ASP A CA 1
ATOM 1327 C C . ASP A 1 170 ? 30.258 -19.697 -58.646 1.00 46.22 170 ASP A C 1
ATOM 1329 O O . ASP A 1 170 ? 30.164 -20.137 -59.789 1.00 46.22 170 ASP A O 1
ATOM 1333 N N . ASN A 1 171 ? 29.242 -19.742 -57.779 1.00 56.44 171 ASN A N 1
ATOM 1334 C CA . ASN A 1 171 ? 27.863 -20.001 -58.181 1.00 56.44 171 ASN A CA 1
ATOM 1335 C C . ASN A 1 171 ? 27.165 -18.647 -58.428 1.00 56.44 171 ASN A C 1
ATOM 1337 O O . ASN A 1 171 ? 26.899 -17.924 -57.464 1.00 56.44 171 ASN A O 1
ATOM 1341 N N . PRO A 1 172 ? 26.882 -18.261 -59.685 1.00 58.03 172 PRO A N 1
ATOM 1342 C CA . PRO A 1 172 ? 26.376 -16.927 -60.007 1.00 58.03 172 PRO A CA 1
ATOM 1343 C C . PRO A 1 172 ? 24.881 -16.704 -59.708 1.00 58.03 172 PRO A C 1
ATOM 1345 O O . PRO A 1 172 ? 24.421 -15.579 -59.876 1.00 58.03 172 PRO A O 1
ATOM 1348 N N . ASP A 1 173 ? 24.138 -17.711 -59.229 1.00 57.72 173 ASP A N 1
ATOM 1349 C CA . ASP A 1 173 ? 22.673 -17.631 -59.045 1.00 57.72 173 ASP A CA 1
ATOM 1350 C C . ASP A 1 173 ? 22.183 -17.657 -57.583 1.00 57.72 173 ASP A C 1
ATOM 1352 O O . ASP A 1 173 ? 20.983 -17.764 -57.323 1.00 57.72 173 ASP A O 1
ATOM 1356 N N . GLU A 1 174 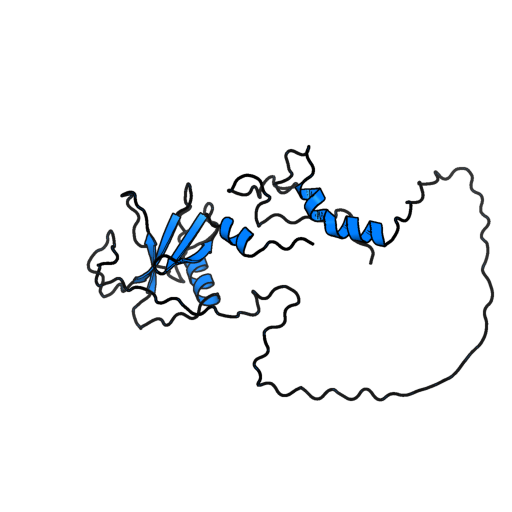? 23.069 -17.523 -56.591 1.00 61.22 174 GLU A N 1
ATOM 1357 C CA . GLU A 1 174 ? 22.624 -17.384 -55.200 1.00 61.22 174 GLU A CA 1
ATOM 1358 C C . GLU A 1 174 ? 22.290 -15.909 -54.888 1.00 61.22 174 GLU A C 1
ATOM 1360 O O . GLU A 1 174 ? 23.159 -15.039 -55.045 1.00 61.22 174 GLU A O 1
ATOM 1365 N N . PRO A 1 175 ? 21.057 -15.573 -54.446 1.00 63.00 175 PRO A N 1
ATOM 1366 C CA . PRO A 1 175 ? 20.722 -14.213 -54.051 1.00 63.00 175 PRO A CA 1
ATOM 1367 C C . PRO A 1 175 ? 21.617 -13.815 -52.879 1.00 63.00 175 PRO A C 1
ATOM 1369 O O . PRO A 1 175 ? 21.427 -14.261 -51.747 1.00 63.00 175 PRO A O 1
ATOM 1372 N N . ARG A 1 176 ? 22.616 -12.972 -53.163 1.00 58.53 176 ARG A N 1
ATOM 1373 C CA . ARG A 1 176 ? 23.519 -12.395 -52.167 1.00 58.53 176 ARG A CA 1
ATOM 1374 C C . ARG A 1 176 ? 22.678 -11.607 -51.169 1.00 58.53 176 ARG A C 1
ATOM 1376 O O . ARG A 1 176 ? 22.328 -10.454 -51.419 1.00 58.53 176 ARG A O 1
ATOM 1383 N N . LEU A 1 177 ? 22.333 -12.237 -50.048 1.00 63.97 177 LEU A N 1
ATOM 1384 C CA . LEU A 1 177 ? 21.722 -11.544 -48.924 1.00 63.97 177 LEU A CA 1
ATOM 1385 C C . LEU A 1 177 ? 22.652 -10.383 -48.543 1.00 63.97 177 LEU A C 1
ATOM 1387 O O . LEU A 1 177 ? 23.865 -10.600 -48.437 1.00 63.97 177 LEU A O 1
ATOM 1391 N N . PRO A 1 178 ? 22.131 -9.152 -48.380 1.00 63.06 178 PRO A N 1
ATOM 1392 C CA . PRO A 1 178 ? 22.957 -8.015 -48.016 1.00 63.06 178 PRO A CA 1
ATOM 1393 C C . PRO A 1 178 ? 23.699 -8.356 -46.728 1.00 63.06 178 PRO A C 1
ATOM 1395 O O . PRO A 1 178 ? 23.092 -8.678 -45.703 1.00 63.06 178 PRO A O 1
ATOM 1398 N N . ARG A 1 179 ? 25.031 -8.342 -46.807 1.00 56.44 179 ARG A N 1
ATOM 1399 C CA . ARG A 1 179 ? 25.885 -8.563 -45.646 1.00 56.44 179 ARG A CA 1
ATOM 1400 C C . ARG A 1 179 ? 25.545 -7.461 -44.642 1.00 56.44 179 ARG A C 1
ATOM 1402 O O . ARG A 1 179 ? 25.645 -6.295 -45.017 1.00 56.44 179 ARG A O 1
ATOM 1409 N N . PRO A 1 180 ? 25.114 -7.791 -43.414 1.00 62.34 180 PRO A N 1
ATOM 1410 C CA . PRO A 1 180 ? 24.760 -6.764 -42.452 1.00 62.34 180 PRO A CA 1
ATOM 1411 C C . PRO A 1 180 ? 26.002 -5.923 -42.165 1.00 62.34 180 PRO A C 1
ATOM 1413 O O . PRO A 1 180 ? 27.050 -6.465 -41.799 1.00 62.34 180 PRO A O 1
ATOM 1416 N N . ASP A 1 181 ? 25.883 -4.612 -42.363 1.00 69.56 181 ASP A N 1
ATOM 1417 C CA . ASP A 1 181 ? 26.931 -3.669 -42.003 1.00 69.56 181 ASP A CA 1
ATOM 1418 C C . ASP A 1 181 ? 27.192 -3.793 -40.503 1.00 69.56 181 ASP A C 1
ATOM 1420 O O . ASP A 1 181 ? 26.313 -3.576 -39.663 1.00 69.56 181 ASP A O 1
ATOM 1424 N N . ILE A 1 182 ? 28.414 -4.200 -40.165 1.00 71.44 182 ILE A N 1
ATOM 1425 C CA . ILE A 1 182 ? 28.843 -4.320 -38.779 1.00 71.44 182 ILE A CA 1
ATOM 1426 C C . ILE A 1 182 ? 28.995 -2.896 -38.249 1.00 71.44 182 ILE A C 1
ATOM 1428 O O . ILE A 1 182 ? 29.972 -2.207 -38.540 1.00 71.44 182 ILE A O 1
ATOM 1432 N N . ILE A 1 183 ? 28.002 -2.447 -37.485 1.00 79.69 183 ILE A N 1
ATOM 1433 C CA . ILE A 1 183 ? 28.050 -1.161 -36.793 1.00 79.69 183 ILE A CA 1
ATOM 1434 C C . ILE A 1 183 ? 29.247 -1.106 -35.837 1.00 79.69 183 ILE A C 1
ATOM 1436 O O . ILE A 1 183 ? 29.630 -2.104 -35.221 1.00 79.69 183 ILE A O 1
ATOM 1440 N N . HIS A 1 184 ? 29.828 0.084 -35.682 1.00 82.50 184 HIS A N 1
ATOM 1441 C CA . HIS A 1 184 ? 30.975 0.281 -34.799 1.00 82.50 184 HIS A CA 1
ATOM 1442 C C . HIS A 1 184 ? 30.592 -0.020 -33.331 1.00 82.50 184 HIS A C 1
ATOM 1444 O O . HIS A 1 184 ? 29.491 0.358 -32.909 1.00 82.50 184 HIS A O 1
ATOM 1450 N N . PRO A 1 185 ? 31.466 -0.643 -32.514 1.00 76.19 185 PRO A N 1
ATOM 1451 C CA . PRO A 1 185 ? 31.152 -1.022 -31.131 1.00 76.19 185 PRO A CA 1
ATOM 1452 C C . PRO A 1 185 ? 30.576 0.105 -30.256 1.00 76.19 185 PRO A C 1
ATOM 1454 O O . PRO A 1 185 ? 29.654 -0.120 -29.473 1.00 76.19 185 PRO A O 1
ATOM 1457 N N . GLU A 1 186 ? 31.067 1.335 -30.393 1.00 78.56 186 GLU A N 1
ATOM 1458 C CA . GLU A 1 186 ? 30.570 2.512 -29.669 1.00 78.56 186 GLU A CA 1
ATOM 1459 C C . GLU A 1 186 ? 29.138 2.875 -30.073 1.00 78.56 186 GLU A C 1
ATOM 1461 O O . GLU A 1 186 ? 28.321 3.212 -29.214 1.00 78.56 186 GLU A O 1
ATOM 1466 N N . GLN A 1 187 ? 28.812 2.768 -31.363 1.00 82.62 187 GLN A N 1
ATOM 1467 C CA . GLN A 1 187 ? 27.457 2.983 -31.863 1.00 82.62 187 GLN A CA 1
ATOM 1468 C C . GLN A 1 187 ? 26.523 1.869 -31.380 1.00 82.62 187 GLN A C 1
ATOM 1470 O O . GLN A 1 187 ? 25.427 2.159 -30.901 1.00 82.62 187 GLN A O 1
ATOM 1475 N N . ALA A 1 188 ? 26.981 0.614 -31.413 1.00 75.56 188 ALA A N 1
ATOM 1476 C CA . ALA A 1 188 ? 26.243 -0.519 -30.864 1.00 75.56 188 ALA A CA 1
ATOM 1477 C C . ALA A 1 188 ? 25.937 -0.322 -29.373 1.00 75.56 188 ALA A C 1
ATOM 1479 O O . ALA A 1 188 ? 24.796 -0.492 -28.950 1.00 75.56 188 ALA A O 1
ATOM 1480 N N . ARG A 1 189 ? 26.923 0.112 -28.574 1.00 76.19 189 ARG A N 1
ATOM 1481 C CA . ARG A 1 189 ? 26.741 0.408 -27.143 1.00 76.19 189 ARG A CA 1
ATOM 1482 C C . ARG A 1 189 ? 25.707 1.504 -26.897 1.00 76.19 189 ARG A C 1
ATOM 1484 O O . ARG A 1 189 ? 24.882 1.339 -26.003 1.00 76.19 189 ARG A O 1
ATOM 1491 N N . ARG A 1 190 ? 25.721 2.588 -27.681 1.00 82.12 190 ARG A N 1
ATOM 1492 C CA . ARG A 1 190 ? 24.706 3.654 -27.585 1.00 82.12 190 ARG A CA 1
ATOM 1493 C C . ARG A 1 190 ? 23.309 3.115 -27.881 1.00 82.12 190 ARG A C 1
ATOM 1495 O O . ARG A 1 190 ? 22.443 3.199 -27.022 1.00 82.12 190 ARG A O 1
ATOM 1502 N N . LEU A 1 191 ? 23.127 2.436 -29.015 1.00 80.62 191 LEU A N 1
ATOM 1503 C CA . LEU A 1 191 ? 21.840 1.836 -29.390 1.00 80.62 191 LEU A CA 1
ATOM 1504 C C . LEU A 1 191 ? 21.324 0.842 -28.338 1.00 80.62 191 LEU A C 1
ATOM 1506 O O . LEU A 1 191 ? 20.134 0.813 -28.041 1.00 80.62 191 LEU A O 1
ATOM 1510 N N . ILE A 1 192 ? 22.220 0.054 -27.741 1.00 75.56 192 ILE A N 1
ATOM 1511 C CA . ILE A 1 192 ? 21.913 -0.876 -26.647 1.00 75.56 192 ILE A CA 1
ATOM 1512 C C . ILE A 1 192 ? 21.453 -0.141 -25.383 1.00 75.56 192 ILE A C 1
ATOM 1514 O O . ILE A 1 192 ? 20.539 -0.617 -24.703 1.00 75.56 192 ILE A O 1
ATOM 1518 N N . ASN A 1 193 ? 22.102 0.970 -25.039 1.00 76.38 193 ASN A N 1
ATOM 1519 C CA . ASN A 1 193 ? 21.793 1.743 -23.841 1.00 76.38 193 ASN A CA 1
ATOM 1520 C C . ASN A 1 193 ? 20.477 2.507 -23.988 1.00 76.38 193 ASN A C 1
ATOM 1522 O O . ASN A 1 193 ? 19.676 2.484 -23.052 1.00 76.38 193 ASN A O 1
ATOM 1526 N N . ASP A 1 194 ? 20.243 3.056 -25.178 1.00 81.12 194 ASP A N 1
ATOM 1527 C CA . ASP A 1 194 ? 19.090 3.889 -25.521 1.00 81.12 194 ASP A CA 1
ATOM 1528 C C . ASP A 1 194 ? 17.880 3.049 -25.962 1.00 81.12 194 ASP A C 1
ATOM 1530 O O . ASP A 1 194 ? 16.788 3.576 -26.148 1.00 81.12 194 ASP A O 1
ATOM 1534 N N . PHE A 1 195 ? 18.036 1.726 -26.120 1.00 79.88 195 PHE A N 1
ATOM 1535 C CA . PHE A 1 195 ? 17.000 0.824 -26.639 1.00 79.88 195 PHE A CA 1
ATOM 1536 C C . PHE A 1 195 ? 15.652 0.990 -25.930 1.00 79.88 195 PHE A C 1
ATOM 1538 O O . PHE A 1 195 ? 14.619 1.109 -26.580 1.00 79.88 195 PHE A O 1
ATOM 1545 N N . ARG A 1 196 ? 15.651 1.016 -24.593 1.00 70.88 196 ARG A N 1
ATOM 1546 C CA . ARG A 1 196 ? 14.412 1.120 -23.808 1.00 70.88 196 ARG A CA 1
ATOM 1547 C C . ARG A 1 196 ? 13.729 2.469 -24.013 1.00 70.88 196 ARG A C 1
ATOM 1549 O O . ARG A 1 196 ? 12.507 2.509 -24.159 1.00 70.88 196 ARG A O 1
ATOM 1556 N N . ASP A 1 197 ? 14.512 3.539 -24.038 1.00 72.88 197 ASP A N 1
ATOM 1557 C CA . ASP A 1 197 ? 14.002 4.893 -24.214 1.00 72.88 197 ASP A CA 1
ATOM 1558 C C . ASP A 1 197 ? 13.476 5.057 -25.645 1.00 72.88 197 ASP A C 1
ATOM 1560 O O . ASP A 1 197 ? 12.374 5.551 -25.819 1.00 72.88 197 ASP A O 1
ATOM 1564 N N . ASN A 1 198 ? 14.152 4.495 -26.651 1.00 75.50 198 ASN A N 1
ATOM 1565 C CA . ASN A 1 198 ? 13.682 4.458 -28.040 1.00 75.50 198 ASN A CA 1
ATOM 1566 C C . ASN A 1 198 ? 12.390 3.643 -28.215 1.00 75.50 198 ASN A C 1
ATOM 1568 O O . ASN A 1 198 ? 11.480 4.072 -28.927 1.00 75.50 198 ASN A O 1
ATOM 1572 N N . VAL A 1 199 ? 12.271 2.492 -27.544 1.00 73.00 199 VAL A N 1
ATOM 1573 C CA . VAL A 1 199 ? 11.037 1.683 -27.539 1.00 73.00 199 VAL A CA 1
ATOM 1574 C C . VAL A 1 199 ? 9.883 2.450 -26.887 1.00 73.00 199 VAL A C 1
ATOM 1576 O O . VAL A 1 199 ? 8.754 2.381 -27.368 1.00 73.00 199 VAL A O 1
ATOM 1579 N N . SER A 1 200 ? 10.162 3.206 -25.824 1.00 68.81 200 SER A N 1
ATOM 1580 C CA . SER A 1 200 ? 9.141 3.945 -25.067 1.00 68.81 200 SER A CA 1
ATOM 1581 C C . SER A 1 200 ? 8.774 5.290 -25.710 1.00 68.81 200 SER A C 1
ATOM 1583 O O . SER A 1 200 ? 7.634 5.733 -25.603 1.00 68.81 200 SER A O 1
ATOM 1585 N N . ALA A 1 201 ? 9.725 5.944 -26.380 1.00 64.38 201 ALA A N 1
ATOM 1586 C CA . ALA A 1 201 ? 9.599 7.293 -26.929 1.00 64.38 201 ALA A CA 1
ATOM 1587 C 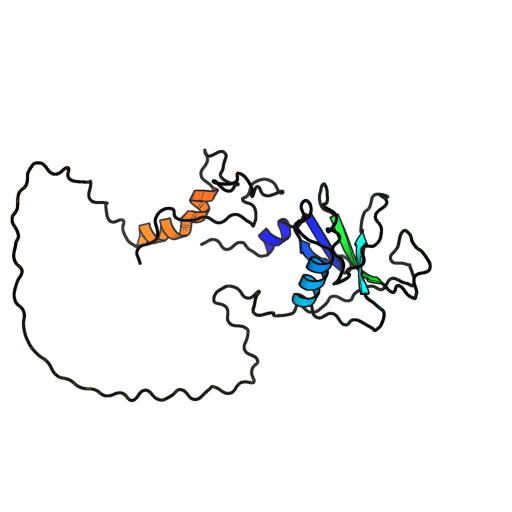C . ALA A 1 201 ? 9.204 7.329 -28.409 1.00 64.38 201 ALA A C 1
ATOM 1589 O O . ALA A 1 201 ? 9.023 8.423 -28.932 1.00 64.38 201 ALA A O 1
ATOM 1590 N N . SER A 1 202 ? 9.076 6.177 -29.083 1.00 58.94 202 SER A N 1
ATOM 1591 C CA . SER A 1 202 ? 8.723 6.099 -30.507 1.00 58.94 202 SER A CA 1
ATOM 1592 C C . SER A 1 202 ? 7.395 6.823 -30.789 1.00 58.94 202 SER A C 1
ATOM 1594 O O . SER A 1 202 ? 6.322 6.280 -30.505 1.00 58.94 202 SER A O 1
ATOM 1596 N N . PRO A 1 203 ? 7.424 8.049 -31.346 1.00 44.31 203 PRO A N 1
ATOM 1597 C CA . PRO A 1 203 ? 6.230 8.842 -31.571 1.00 44.31 203 PRO A CA 1
ATOM 1598 C C . PRO A 1 203 ? 5.577 8.303 -32.841 1.00 44.31 203 PRO A C 1
ATOM 1600 O O . PRO A 1 203 ? 6.073 8.519 -33.942 1.00 44.31 203 PRO A O 1
ATOM 1603 N N . GLY A 1 204 ? 4.496 7.540 -32.694 1.00 46.34 204 GLY A N 1
ATOM 1604 C CA . GLY A 1 204 ? 3.748 7.024 -33.845 1.00 46.34 204 GLY A CA 1
ATOM 1605 C C . GLY A 1 204 ? 3.075 5.675 -33.632 1.00 46.34 204 GLY A C 1
ATOM 1606 O O . GLY A 1 204 ? 2.172 5.328 -34.387 1.00 46.34 204 GLY A O 1
ATOM 1607 N N . THR A 1 205 ? 3.439 4.923 -32.593 1.00 49.50 205 THR A N 1
ATOM 1608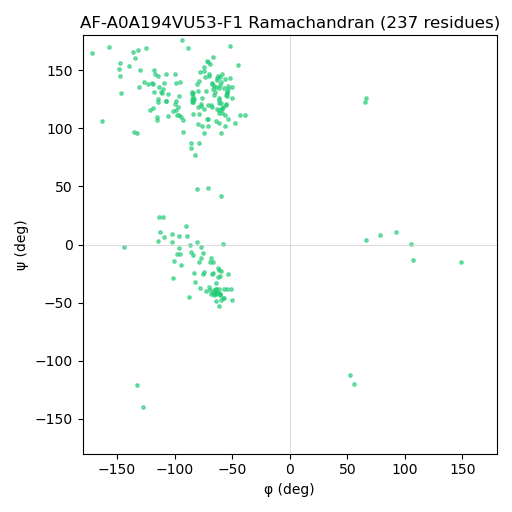 C CA . THR A 1 205 ? 2.737 3.682 -32.253 1.00 49.50 205 THR A CA 1
ATOM 1609 C C . THR A 1 205 ? 1.750 3.940 -31.115 1.00 49.50 205 THR A C 1
ATOM 1611 O O . THR A 1 205 ? 2.126 4.320 -30.013 1.00 49.50 205 THR A O 1
ATOM 1614 N N . LEU A 1 206 ? 0.457 3.683 -31.347 1.00 51.38 206 LEU A N 1
ATOM 1615 C CA . LEU A 1 206 ? -0.616 3.745 -30.331 1.00 51.38 206 LEU A CA 1
ATOM 1616 C C . LEU A 1 206 ? -0.398 2.811 -29.111 1.00 51.38 206 LEU A C 1
ATOM 1618 O O . LEU A 1 206 ? -1.228 2.772 -28.200 1.00 51.38 206 LEU A O 1
ATOM 1622 N N . TYR A 1 207 ? 0.709 2.064 -29.091 1.00 53.09 207 TYR A N 1
ATOM 1623 C CA . TYR A 1 207 ? 1.011 0.966 -28.179 1.00 53.09 207 TYR A CA 1
ATOM 1624 C C . TYR A 1 207 ? 2.196 1.236 -27.237 1.00 53.09 207 TYR A C 1
ATOM 1626 O O . TYR A 1 207 ? 2.537 0.349 -26.461 1.00 53.09 207 TYR A O 1
ATOM 1634 N N . THR A 1 208 ? 2.824 2.421 -27.257 1.00 62.94 208 THR A N 1
ATOM 1635 C CA . THR A 1 208 ? 4.080 2.692 -26.510 1.00 62.94 208 THR A CA 1
ATOM 1636 C C . THR A 1 208 ? 3.985 2.519 -24.995 1.00 62.94 208 THR A C 1
ATOM 1638 O O . THR A 1 208 ? 4.986 2.247 -24.340 1.00 62.94 208 THR A O 1
ATOM 1641 N N . ASN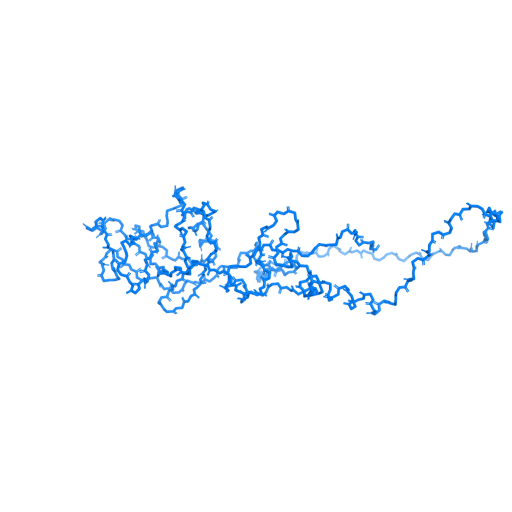 A 1 209 ? 2.778 2.609 -24.436 1.00 71.88 209 ASN A N 1
ATOM 1642 C CA . ASN A 1 209 ? 2.532 2.441 -23.005 1.00 71.88 209 ASN A CA 1
ATOM 1643 C C . ASN A 1 209 ? 1.699 1.193 -22.698 1.00 71.88 209 ASN A C 1
ATOM 1645 O O . ASN A 1 209 ? 1.021 1.142 -21.675 1.00 71.88 209 ASN A O 1
ATOM 1649 N N . THR A 1 210 ? 1.704 0.198 -23.585 1.00 73.25 210 THR A N 1
ATOM 1650 C CA . THR A 1 210 ? 0.996 -1.072 -23.394 1.00 73.25 210 THR A CA 1
ATOM 1651 C C . THR A 1 210 ? 1.822 -2.251 -23.878 1.00 73.25 210 THR A C 1
ATOM 1653 O O . THR A 1 210 ? 2.634 -2.138 -24.786 1.00 73.25 210 THR A O 1
ATOM 1656 N N . CYS A 1 211 ? 1.574 -3.417 -23.303 1.00 76.75 211 CYS A N 1
ATOM 1657 C CA . CYS A 1 211 ? 2.085 -4.683 -23.779 1.00 76.75 211 CYS A CA 1
ATOM 1658 C C . CYS A 1 211 ? 1.556 -4.925 -25.194 1.00 76.75 211 CYS A C 1
ATOM 1660 O O . CYS A 1 211 ? 0.345 -4.913 -25.412 1.00 76.75 211 CYS A O 1
ATOM 1662 N N . VAL A 1 212 ? 2.463 -5.180 -26.138 1.00 79.12 212 VAL A N 1
ATOM 1663 C CA . VAL A 1 212 ? 2.122 -5.438 -27.546 1.00 79.12 212 VAL A CA 1
ATOM 1664 C C . VAL A 1 212 ? 1.219 -6.666 -27.725 1.00 79.12 212 VAL A C 1
ATOM 1666 O O . VAL A 1 212 ? 0.432 -6.709 -28.662 1.00 79.12 212 VAL A O 1
ATOM 1669 N N . PHE A 1 213 ? 1.289 -7.642 -26.812 1.00 73.88 213 PHE A N 1
ATOM 1670 C CA . PHE A 1 213 ? 0.489 -8.869 -26.874 1.00 73.88 213 PHE A CA 1
ATOM 1671 C C . PHE A 1 213 ? -0.879 -8.729 -26.209 1.00 73.88 213 PHE A C 1
ATOM 1673 O O . PHE A 1 213 ? -1.880 -9.186 -26.749 1.00 73.88 213 PHE A O 1
ATOM 1680 N N . THR A 1 214 ? -0.929 -8.129 -25.017 1.00 76.94 214 THR A N 1
ATOM 1681 C CA . THR A 1 214 ? -2.156 -8.106 -24.204 1.00 76.94 214 THR A CA 1
ATOM 1682 C C . THR A 1 214 ? -2.919 -6.788 -24.294 1.00 76.94 214 THR A C 1
ATOM 1684 O O . THR A 1 214 ? -4.050 -6.708 -23.825 1.00 76.94 214 THR A O 1
ATOM 1687 N N . GLY A 1 215 ? -2.307 -5.723 -24.822 1.00 75.25 215 GLY A N 1
ATOM 1688 C CA . GLY A 1 215 ? -2.854 -4.362 -24.784 1.00 75.25 215 GLY A CA 1
ATOM 1689 C C . GLY A 1 215 ? -2.936 -3.755 -23.373 1.00 75.25 215 GLY A C 1
ATOM 1690 O O . GLY A 1 215 ? -3.441 -2.645 -23.207 1.00 75.25 215 GLY A O 1
ATOM 1691 N N . GLN A 1 216 ? -2.451 -4.457 -22.343 1.00 74.31 216 GLN A N 1
ATOM 1692 C CA . GLN A 1 216 ? -2.487 -4.021 -20.942 1.00 74.31 216 GLN A CA 1
ATOM 1693 C C . GLN A 1 216 ? -1.196 -3.301 -20.532 1.00 74.31 216 GLN A C 1
ATOM 1695 O O . GLN A 1 216 ? -0.257 -3.211 -21.309 1.00 74.31 216 GLN A O 1
ATOM 1700 N N . GLY A 1 217 ? -1.114 -2.782 -19.305 1.00 68.81 217 GLY A N 1
ATOM 1701 C CA . GLY A 1 217 ? 0.111 -2.148 -18.795 1.00 68.81 217 GLY A CA 1
ATOM 1702 C C . GLY A 1 217 ? 0.194 -0.637 -19.010 1.00 68.81 217 GLY A C 1
ATOM 1703 O O . GLY A 1 217 ? 1.242 -0.052 -18.735 1.00 68.81 217 GLY A O 1
ATOM 1704 N N . ARG A 1 218 ? -0.915 0.004 -19.418 1.00 68.81 218 ARG A N 1
ATOM 1705 C CA . ARG A 1 218 ? -1.051 1.461 -19.290 1.00 68.81 218 ARG A CA 1
ATOM 1706 C C . ARG A 1 218 ? -0.802 1.843 -17.845 1.00 68.81 218 ARG A C 1
ATOM 1708 O O . ARG A 1 218 ? -1.403 1.259 -16.941 1.00 68.81 218 ARG A O 1
ATOM 1715 N N . SER A 1 219 ? 0.067 2.825 -17.646 1.00 64.88 219 SER A N 1
ATOM 1716 C CA . SER A 1 219 ? 0.121 3.489 -16.360 1.00 64.88 219 SER A CA 1
ATOM 1717 C C . SER A 1 219 ? -1.246 4.108 -16.068 1.00 64.88 219 SER A C 1
ATOM 1719 O O . SER A 1 219 ? -1.909 4.640 -16.960 1.00 64.88 219 SER A O 1
ATOM 1721 N N . TRP A 1 220 ? -1.679 4.009 -14.817 1.00 58.78 220 TRP A N 1
ATOM 1722 C CA . TRP A 1 220 ? -2.876 4.694 -14.340 1.00 58.78 220 TRP A CA 1
ATOM 1723 C C . TRP A 1 220 ? -2.611 6.192 -14.100 1.00 58.78 220 TRP A C 1
ATOM 1725 O O . TRP A 1 220 ? -3.563 6.954 -13.964 1.00 58.78 220 TRP A O 1
ATOM 1735 N N . PHE A 1 221 ? -1.339 6.624 -14.109 1.00 55.66 221 PHE A N 1
ATOM 1736 C CA . PHE A 1 221 ? -0.945 8.032 -14.180 1.00 55.66 221 PHE A CA 1
ATOM 1737 C C . PHE A 1 221 ? -0.550 8.419 -15.616 1.00 55.66 221 PHE A C 1
ATOM 1739 O O . PHE A 1 221 ? -0.018 7.612 -16.382 1.00 55.66 221 PHE A O 1
ATOM 1746 N N . SER A 1 222 ? -0.822 9.665 -16.005 1.00 57.34 222 SER A N 1
ATOM 1747 C CA . SER A 1 222 ? -0.679 10.129 -17.387 1.00 57.34 222 SER A CA 1
ATOM 1748 C C . SER A 1 222 ? 0.774 10.132 -17.876 1.00 57.34 222 SER A C 1
ATOM 1750 O O . SER A 1 222 ? 1.632 10.766 -17.266 1.00 57.34 222 SER A O 1
ATOM 1752 N N . GLY A 1 223 ? 1.011 9.508 -19.036 1.00 58.97 223 GLY A N 1
ATOM 1753 C CA . GLY A 1 223 ? 2.151 9.815 -19.911 1.00 58.97 223 GLY A CA 1
ATOM 1754 C C . GLY A 1 223 ? 3.319 8.826 -19.931 1.00 58.97 223 GLY A C 1
ATOM 1755 O O . GLY A 1 223 ? 4.260 9.070 -20.677 1.00 58.97 223 GLY A O 1
ATOM 1756 N N . GLY A 1 224 ? 3.277 7.721 -19.178 1.00 66.19 224 GLY A N 1
ATOM 1757 C CA . GLY A 1 224 ? 4.387 6.757 -19.141 1.00 66.19 224 GLY A CA 1
ATOM 1758 C C . GLY A 1 224 ? 3.980 5.279 -19.200 1.00 66.19 224 GLY A C 1
ATOM 1759 O O . GLY A 1 224 ? 2.806 4.946 -18.992 1.00 66.19 224 GLY A O 1
ATOM 1760 N N . PRO A 1 225 ? 4.947 4.377 -19.459 1.00 66.06 225 PRO A N 1
ATOM 1761 C CA . PRO A 1 225 ? 4.730 2.938 -19.386 1.00 66.06 225 PRO A CA 1
ATOM 1762 C C . PRO A 1 225 ? 4.475 2.517 -17.933 1.00 66.06 225 PRO A C 1
ATOM 1764 O O . PRO A 1 225 ? 5.137 2.997 -17.010 1.00 66.06 225 PRO A O 1
ATOM 1767 N N . GLY A 1 226 ? 3.510 1.621 -17.713 1.00 66.31 226 GLY A N 1
ATOM 1768 C CA . GLY A 1 226 ? 3.232 1.085 -16.382 1.00 66.31 226 GLY A CA 1
ATOM 1769 C C . GLY A 1 226 ? 4.379 0.215 -15.844 1.00 66.31 226 GLY A C 1
ATOM 1770 O O . GLY A 1 226 ? 5.201 -0.286 -16.618 1.00 66.31 226 GLY A O 1
ATOM 1771 N N . PRO A 1 227 ? 4.430 -0.028 -14.521 1.00 65.81 227 PRO A N 1
ATOM 1772 C CA . PRO A 1 227 ? 5.512 -0.786 -13.883 1.00 65.81 227 PRO A CA 1
ATOM 1773 C C . PRO A 1 227 ? 5.621 -2.240 -14.375 1.00 65.81 227 PRO A C 1
ATOM 1775 O O . PRO A 1 227 ? 6.690 -2.835 -14.284 1.00 65.81 227 PRO A O 1
ATOM 1778 N N . GLY A 1 228 ? 4.539 -2.800 -14.929 1.00 68.69 228 GLY A N 1
ATOM 1779 C CA . GLY A 1 228 ? 4.510 -4.144 -15.514 1.00 68.69 228 GLY A CA 1
ATOM 1780 C C . GLY A 1 228 ? 5.061 -4.245 -16.942 1.00 68.69 228 GLY A C 1
ATOM 1781 O O . GLY A 1 228 ? 5.007 -5.325 -17.522 1.00 68.69 228 GLY A O 1
ATOM 1782 N N . LEU A 1 229 ? 5.557 -3.153 -17.540 1.00 72.56 229 LEU A N 1
ATOM 1783 C CA . LEU A 1 229 ? 6.089 -3.165 -18.904 1.00 72.56 229 LEU A CA 1
ATOM 1784 C C . LEU A 1 229 ? 7.612 -3.317 -18.939 1.00 72.56 229 LEU A C 1
ATOM 1786 O O . LEU A 1 229 ? 8.375 -2.547 -18.342 1.00 72.56 229 LEU A O 1
ATOM 1790 N N . GLN A 1 230 ? 8.055 -4.295 -19.723 1.00 74.88 230 GLN A N 1
ATOM 1791 C CA . GLN A 1 230 ? 9.458 -4.543 -20.022 1.00 74.88 230 GLN A CA 1
ATOM 1792 C C . GLN A 1 230 ? 9.697 -4.424 -21.527 1.00 74.88 230 GLN A C 1
ATOM 1794 O O . GLN A 1 230 ? 8.899 -4.895 -22.334 1.00 74.88 230 GLN A O 1
ATOM 1799 N N . ALA A 1 231 ? 10.812 -3.794 -21.899 1.00 78.62 231 ALA A N 1
ATOM 1800 C CA . ALA A 1 231 ? 11.282 -3.786 -23.276 1.00 78.62 231 ALA A CA 1
ATOM 1801 C C . ALA A 1 231 ? 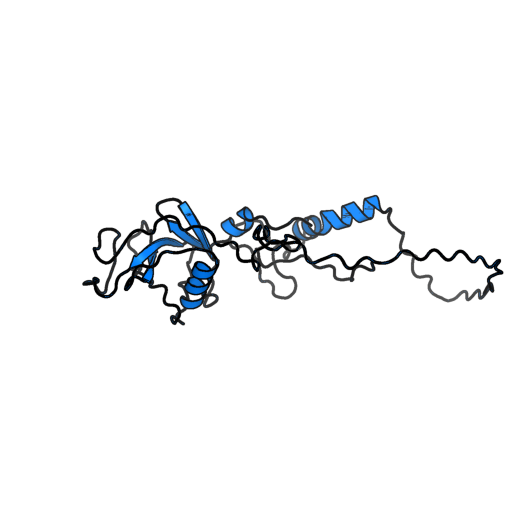12.073 -5.075 -23.531 1.00 78.62 231 ALA A C 1
ATOM 1803 O O . ALA A 1 231 ? 13.034 -5.360 -22.814 1.00 78.62 231 ALA A O 1
ATOM 1804 N N . ALA A 1 232 ? 11.683 -5.832 -24.553 1.00 77.25 232 ALA A N 1
ATOM 1805 C CA . ALA A 1 232 ? 12.341 -7.071 -24.952 1.00 77.25 232 ALA A CA 1
ATOM 1806 C C . ALA A 1 232 ? 12.928 -6.938 -26.362 1.00 77.25 232 ALA A C 1
ATOM 1808 O O . ALA A 1 232 ? 12.369 -6.249 -27.215 1.00 77.25 232 ALA A O 1
ATOM 1809 N N . HIS A 1 233 ? 14.055 -7.606 -26.608 1.00 75.94 233 HIS A N 1
ATOM 1810 C CA . HIS A 1 233 ? 14.592 -7.748 -27.960 1.00 75.94 233 HIS A CA 1
ATOM 1811 C C . HIS A 1 233 ? 13.890 -8.937 -28.629 1.00 75.94 233 HIS A C 1
ATOM 1813 O O . HIS A 1 233 ? 13.820 -10.008 -28.032 1.00 75.94 233 HIS A O 1
ATOM 1819 N N . ILE A 1 234 ? 13.380 -8.761 -29.853 1.00 79.00 234 ILE A N 1
ATOM 1820 C CA . ILE A 1 234 ? 12.737 -9.847 -30.621 1.00 79.00 234 ILE A CA 1
ATOM 1821 C C . ILE A 1 234 ? 13.785 -10.867 -31.084 1.00 79.00 234 ILE A C 1
ATOM 1823 O O . ILE A 1 234 ? 13.538 -12.068 -31.094 1.00 79.00 234 ILE A O 1
ATOM 1827 N N . ILE A 1 235 ? 14.975 -10.380 -31.435 1.00 76.19 235 ILE A N 1
ATOM 1828 C CA . ILE A 1 235 ? 16.119 -11.212 -31.799 1.00 76.19 235 ILE A CA 1
ATOM 1829 C C . ILE A 1 235 ? 17.034 -11.315 -30.568 1.00 76.19 235 ILE A C 1
ATOM 1831 O O . ILE A 1 235 ? 17.450 -10.272 -30.049 1.00 76.19 235 ILE A O 1
ATOM 1835 N N . PRO A 1 236 ? 17.350 -12.532 -30.080 1.00 68.62 236 PRO A N 1
ATOM 1836 C CA . PRO A 1 236 ? 18.279 -12.725 -28.972 1.00 68.62 236 PRO A CA 1
ATOM 1837 C C . PRO A 1 236 ? 19.637 -12.085 -29.264 1.00 68.62 236 PRO A C 1
ATOM 1839 O O . PRO A 1 236 ? 20.134 -12.136 -30.390 1.00 68.62 236 PRO A O 1
ATOM 1842 N N . ARG A 1 237 ? 20.266 -11.502 -28.241 1.00 61.03 237 ARG A N 1
ATOM 1843 C CA . ARG A 1 237 ? 21.636 -11.003 -28.374 1.00 61.03 237 ARG A CA 1
ATOM 1844 C C . ARG A 1 237 ? 22.578 -12.190 -28.528 1.00 61.03 237 ARG A C 1
ATOM 1846 O O . ARG A 1 237 ? 22.655 -13.031 -27.636 1.00 61.03 237 ARG A O 1
ATOM 1853 N N . ILE A 1 238 ? 23.289 -12.239 -29.647 1.00 65.81 238 ILE A N 1
ATOM 1854 C CA . ILE A 1 238 ? 24.431 -13.136 -29.811 1.00 65.81 238 ILE A CA 1
ATOM 1855 C C . ILE A 1 238 ? 25.569 -12.512 -28.994 1.00 65.81 238 ILE A C 1
ATOM 1857 O O . ILE A 1 238 ? 25.9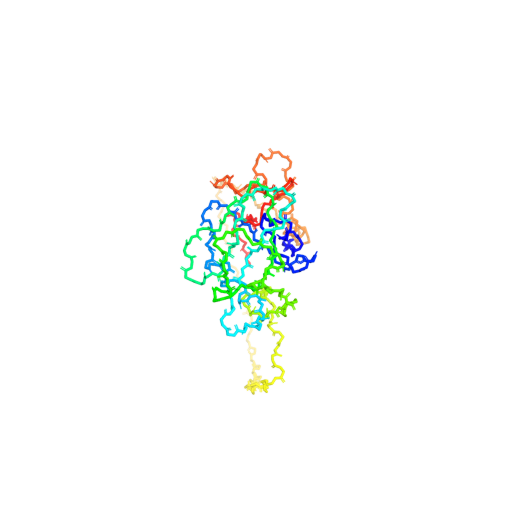41 -11.364 -29.247 1.00 65.81 238 ILE A O 1
ATOM 1861 N N . HIS A 1 239 ? 26.013 -13.224 -27.959 1.00 52.59 239 HIS A N 1
ATOM 1862 C CA . HIS A 1 239 ? 27.097 -12.821 -27.060 1.00 52.59 239 HIS A CA 1
ATOM 1863 C C . HIS A 1 239 ? 28.460 -13.263 -27.586 1.00 52.59 239 HIS A C 1
ATOM 1865 O O . HIS A 1 239 ? 28.535 -14.385 -28.134 1.00 52.59 239 HIS A O 1
#

Mean predicted aligned error: 15.81 Å

Organism: Cytospora mali (NCBI:txid578113)

pLDDT: mean 75.32, std 19.11, range [35.22, 97.56]

Solvent-accessible surface area (backbone atoms only — not comparable to full-atom values): 15484 Å² total; per-residue (Å²): 105,86,72,86,45,71,68,64,55,60,71,57,38,31,35,37,33,17,42,91,91,44,77,77,51,63,42,69,55,55,73,70,74,40,28,29,17,55,54,35,48,52,48,61,55,45,31,51,74,91,72,55,92,77,48,40,50,26,39,38,69,62,68,94,59,96,68,94,66,53,64,42,69,43,36,74,82,33,78,56,52,41,83,52,52,96,62,73,42,48,24,35,48,28,33,34,22,75,88,62,46,88,68,97,56,79,74,55,87,84,36,90,24,41,43,86,49,73,89,59,51,74,44,89,47,73,87,78,46,59,96,87,56,73,68,84,67,72,94,75,72,76,81,77,77,77,79,79,78,77,86,78,89,76,90,77,88,85,82,83,85,83,84,83,82,84,77,87,75,91,68,93,83,66,83,77,70,80,76,77,80,82,68,55,69,72,56,49,51,48,54,61,45,43,41,58,56,51,60,52,62,49,87,83,56,101,50,46,33,30,40,91,86,76,68,43,40,56,35,94,54,92,91,47,61,16,92,84,60,78,85,76,72,92,66,77,83,87,128